Protein AF-A0A1B6GQX5-F1 (afdb_monomer)

Radius of gyration: 35.51 Å; Cα contacts (8 Å, |Δi|>4): 202; chains: 1; bounding box: 90×74×81 Å

Nearest PDB structures (foldseek):
  8fkr-assembly1_LE  TM=3.558E-01  e=3.252E-01  Homo sapiens

Structure (mmCIF, N/CA/C/O backbone):
data_AF-A0A1B6GQX5-F1
#
_entry.id   AF-A0A1B6GQX5-F1
#
loop_
_atom_site.group_PDB
_atom_site.id
_atom_site.type_symbol
_atom_site.label_atom_id
_atom_site.label_alt_id
_atom_site.label_comp_id
_atom_site.label_asym_id
_atom_site.label_entity_id
_atom_site.label_seq_id
_atom_site.pdbx_PDB_ins_code
_atom_site.Cartn_x
_atom_site.Cartn_y
_atom_site.Cartn_z
_atom_site.occupancy
_atom_site.B_iso_or_equiv
_atom_site.auth_seq_id
_atom_site.auth_comp_id
_atom_site.auth_asym_id
_atom_site.auth_atom_id
_atom_site.pdbx_PDB_model_num
ATOM 1 N N . CYS A 1 1 ? 56.803 -28.046 -0.881 1.00 34.41 1 CYS A N 1
ATOM 2 C CA . CYS A 1 1 ? 56.855 -28.073 0.596 1.00 34.41 1 CYS A CA 1
ATOM 3 C C . CYS A 1 1 ? 55.774 -27.154 1.142 1.00 34.41 1 CYS A C 1
ATOM 5 O O . CYS A 1 1 ? 55.329 -26.286 0.401 1.00 34.41 1 CYS A O 1
ATOM 7 N N . ASP A 1 2 ? 55.341 -27.388 2.377 1.00 34.38 2 ASP A N 1
ATOM 8 C CA . ASP A 1 2 ? 54.279 -26.629 3.049 1.00 34.38 2 ASP A CA 1
ATOM 9 C C . ASP A 1 2 ? 54.813 -25.334 3.700 1.00 34.38 2 ASP A C 1
ATOM 11 O O . ASP A 1 2 ? 56.012 -25.251 3.976 1.00 34.38 2 ASP A O 1
ATOM 15 N N . CYS A 1 3 ? 53.915 -24.357 3.886 1.00 34.47 3 CYS A N 1
ATOM 16 C CA . CYS A 1 3 ? 53.912 -23.193 4.793 1.00 34.47 3 CYS A CA 1
ATOM 17 C C . CYS A 1 3 ? 53.036 -22.064 4.199 1.00 34.47 3 CYS A C 1
ATOM 19 O O . CYS A 1 3 ? 53.114 -21.773 3.010 1.00 34.47 3 CYS A O 1
ATOM 21 N N . GLY A 1 4 ? 52.238 -21.323 4.975 1.00 30.80 4 GLY A N 1
ATOM 22 C CA . GLY A 1 4 ? 52.003 -21.454 6.416 1.00 30.80 4 GLY A CA 1
ATOM 23 C C . GLY A 1 4 ? 51.298 -20.226 7.017 1.00 30.80 4 GLY A C 1
ATOM 24 O O . GLY A 1 4 ? 51.860 -19.142 7.055 1.00 30.80 4 GLY A O 1
ATOM 25 N N . LYS A 1 5 ? 50.062 -20.433 7.485 1.00 36.66 5 LYS A N 1
ATOM 26 C CA . LYS A 1 5 ? 49.139 -19.539 8.229 1.00 36.66 5 LYS A CA 1
ATOM 27 C C . LYS A 1 5 ? 49.780 -18.499 9.183 1.00 36.66 5 LYS A C 1
ATOM 29 O O . LYS A 1 5 ? 50.680 -18.873 9.930 1.00 36.66 5 LYS A O 1
ATOM 34 N N . SER A 1 6 ? 49.168 -17.303 9.306 1.00 33.88 6 SER A N 1
ATOM 35 C CA . SER A 1 6 ? 48.756 -16.585 10.562 1.00 33.88 6 SER A CA 1
ATOM 36 C C . SER A 1 6 ? 48.511 -15.080 10.290 1.00 33.88 6 SER A C 1
ATOM 38 O O . SER A 1 6 ? 49.327 -14.460 9.624 1.00 33.88 6 SER A O 1
ATOM 40 N N . TYR A 1 7 ? 47.338 -14.479 10.549 1.00 29.61 7 TYR A N 1
ATOM 41 C CA . TYR A 1 7 ? 46.677 -14.089 11.822 1.00 29.61 7 TYR A CA 1
ATOM 42 C C . TYR A 1 7 ? 47.226 -12.807 12.516 1.00 29.61 7 TYR A C 1
ATOM 44 O O . TYR A 1 7 ? 48.367 -12.792 12.951 1.00 29.61 7 TYR A O 1
ATOM 52 N N . HIS A 1 8 ? 46.343 -11.785 12.592 1.00 32.72 8 HIS A N 1
ATOM 53 C CA . HIS A 1 8 ? 46.074 -10.697 13.585 1.00 32.72 8 HIS A CA 1
ATOM 54 C C . HIS A 1 8 ? 46.967 -10.479 14.847 1.00 32.72 8 HIS A C 1
ATOM 56 O O . HIS A 1 8 ? 47.657 -11.408 15.249 1.00 32.72 8 HIS A O 1
ATOM 62 N N . PRO A 1 9 ? 46.848 -9.338 15.595 1.00 42.44 9 PRO A N 1
ATOM 63 C CA . PRO A 1 9 ? 45.951 -8.164 15.460 1.00 42.44 9 PRO A CA 1
ATOM 64 C C . PRO A 1 9 ? 46.676 -6.780 15.488 1.00 42.44 9 PRO A C 1
ATOM 66 O O . PRO A 1 9 ? 47.897 -6.706 15.425 1.00 42.44 9 PRO A O 1
ATOM 69 N N . GLY A 1 10 ? 45.921 -5.666 15.543 1.00 31.84 10 GLY A N 1
ATOM 70 C CA . GLY A 1 10 ? 46.437 -4.282 15.446 1.00 31.84 10 GLY A CA 1
ATOM 71 C C . GLY A 1 10 ? 46.827 -3.580 16.764 1.00 31.84 10 GLY A C 1
ATOM 72 O O . GLY A 1 10 ? 46.718 -4.151 17.846 1.00 31.84 10 GLY A O 1
ATOM 73 N N . CYS A 1 11 ? 47.260 -2.313 16.664 1.00 30.31 11 CYS A N 1
ATOM 74 C CA . CYS A 1 11 ? 47.628 -1.438 17.791 1.00 30.31 11 CYS A CA 1
ATOM 75 C C . CYS A 1 11 ? 47.502 0.064 17.420 1.00 30.31 11 CYS A C 1
ATOM 77 O O . CYS A 1 11 ? 47.554 0.390 16.239 1.00 30.31 11 CYS A O 1
ATOM 79 N N . CYS A 1 12 ? 47.383 0.940 18.432 1.00 31.00 12 CYS A N 1
ATOM 80 C CA . CYS A 1 12 ? 47.356 2.421 18.415 1.00 31.00 12 CYS A CA 1
ATOM 81 C C . CYS A 1 12 ? 46.349 3.108 17.452 1.00 31.00 12 CYS A C 1
ATOM 83 O O . CYS A 1 12 ? 46.514 3.076 16.241 1.00 31.00 12 CYS A O 1
ATOM 85 N N . SER A 1 13 ? 45.232 3.710 17.884 1.00 32.34 13 SER A N 1
ATOM 86 C CA . SER A 1 13 ? 44.967 4.739 18.923 1.00 32.34 13 SER A CA 1
ATOM 87 C C . SER A 1 13 ? 45.106 6.196 18.455 1.00 32.34 13 SER A C 1
ATOM 89 O O . SER A 1 13 ? 46.048 6.566 17.766 1.00 32.34 13 SER A O 1
ATOM 91 N N . LEU A 1 14 ? 44.163 7.019 18.923 1.00 33.44 14 LEU A N 1
ATOM 92 C CA . LEU A 1 14 ? 44.003 8.458 18.687 1.00 33.44 14 LEU A CA 1
ATOM 93 C C . LEU A 1 14 ? 45.301 9.287 18.729 1.00 33.44 14 LEU A C 1
ATOM 95 O O . LEU A 1 14 ? 46.025 9.258 19.722 1.00 33.44 14 LEU A O 1
ATOM 99 N N . GLN A 1 15 ? 45.455 10.192 17.760 1.00 34.6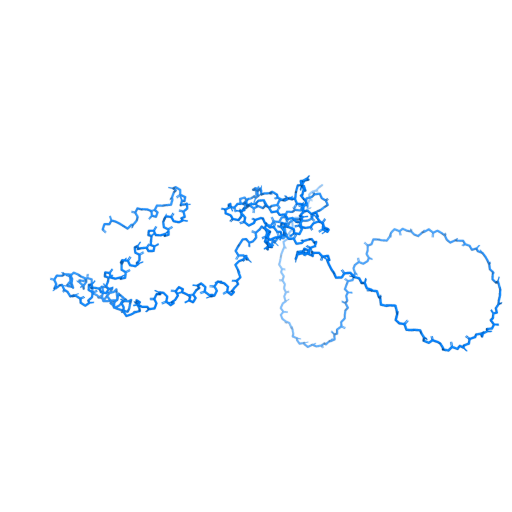2 15 GLN A N 1
ATOM 100 C CA . GLN A 1 15 ? 45.977 11.536 18.025 1.00 34.62 15 GLN A CA 1
ATOM 101 C C . GLN A 1 15 ? 45.278 12.584 17.144 1.00 34.62 15 GLN A C 1
ATOM 103 O O . GLN A 1 15 ? 44.503 12.247 16.250 1.00 34.62 15 GLN A O 1
ATOM 108 N N . SER A 1 16 ? 45.443 13.860 17.494 1.00 29.16 16 SER A N 1
ATOM 109 C CA . SER A 1 16 ? 44.498 14.935 17.164 1.00 29.16 16 SER A CA 1
ATOM 110 C C . SER A 1 16 ? 45.060 15.972 16.184 1.00 29.16 16 SER A C 1
ATOM 112 O O . SER A 1 16 ? 46.268 16.129 16.050 1.00 29.16 16 SER A O 1
ATOM 114 N N . SER A 1 17 ? 44.138 16.780 15.651 1.00 30.73 17 SER A N 1
ATOM 115 C CA . SER A 1 17 ? 44.324 18.184 15.255 1.00 30.73 17 SER A CA 1
ATOM 116 C C . SER A 1 17 ? 44.838 18.558 13.852 1.00 30.73 17 SER A C 1
ATOM 118 O O . SER A 1 17 ? 45.998 18.406 13.506 1.00 30.73 17 SER A O 1
ATOM 120 N N . GLN A 1 18 ? 43.953 19.322 13.190 1.00 33.91 18 GLN A N 1
ATOM 121 C CA . GLN A 1 18 ? 44.219 20.563 12.437 1.00 33.91 18 GLN A CA 1
ATOM 122 C C . GLN A 1 18 ? 44.689 20.494 10.964 1.00 33.91 18 GLN A C 1
ATOM 124 O O . GLN A 1 18 ? 45.826 20.179 10.653 1.00 33.91 18 GLN A O 1
ATOM 129 N N . LYS A 1 19 ? 43.778 20.966 10.085 1.00 32.25 19 LYS A N 1
ATOM 130 C CA . LYS A 1 19 ? 43.961 21.982 9.011 1.00 32.25 19 LYS A CA 1
ATOM 131 C C . LYS A 1 19 ? 45.323 21.973 8.269 1.00 32.25 19 LYS A C 1
ATOM 133 O O . LYS A 1 19 ? 46.346 22.279 8.858 1.00 32.25 19 LYS A O 1
ATOM 138 N N . LEU A 1 20 ? 45.391 21.904 6.931 1.00 31.75 20 LEU A N 1
ATOM 139 C CA . LEU A 1 20 ? 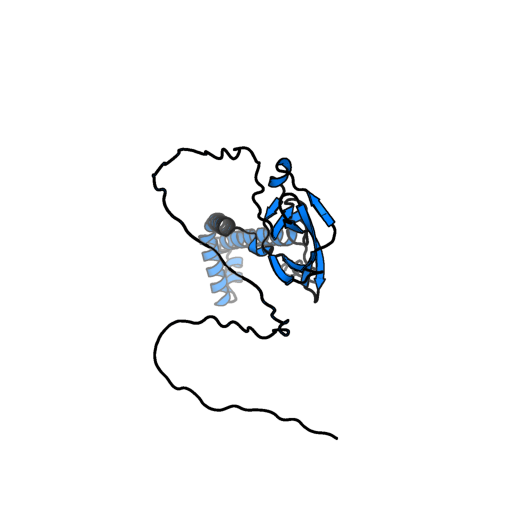44.648 22.742 5.966 1.00 31.75 20 LEU A CA 1
ATOM 140 C C . LEU A 1 20 ? 44.931 22.327 4.488 1.00 31.75 20 LEU A C 1
ATOM 142 O O . LEU A 1 20 ? 45.939 21.685 4.219 1.00 31.75 20 LEU A O 1
ATOM 146 N N . LYS A 1 21 ? 44.153 22.890 3.539 1.00 33.69 21 LYS A N 1
ATOM 147 C CA . LYS A 1 21 ? 44.370 23.012 2.064 1.00 33.69 21 LYS A CA 1
ATOM 148 C C . LYS A 1 21 ? 43.821 21.885 1.158 1.00 33.69 21 LYS A C 1
ATOM 150 O O . LYS A 1 21 ? 43.509 20.788 1.595 1.00 33.69 21 LYS A O 1
ATOM 155 N N . LYS A 1 22 ? 43.590 22.259 -0.114 1.00 35.62 22 LYS A N 1
ATOM 156 C CA . LYS A 1 22 ? 42.848 21.531 -1.171 1.00 35.62 22 LYS A CA 1
ATOM 157 C C . LYS A 1 22 ? 43.785 20.995 -2.272 1.00 35.62 22 LYS A C 1
ATOM 159 O O . LYS A 1 22 ? 44.858 21.564 -2.464 1.00 35.62 22 LYS A O 1
ATOM 164 N N . ARG A 1 23 ? 43.248 20.087 -3.113 1.00 30.66 23 ARG A N 1
ATOM 165 C CA . ARG A 1 23 ? 43.858 19.397 -4.286 1.00 30.66 23 ARG A CA 1
ATOM 166 C C . ARG A 1 23 ? 44.756 18.221 -3.853 1.00 30.66 23 ARG A C 1
ATOM 168 O O . ARG A 1 23 ? 45.452 18.343 -2.860 1.00 30.66 23 ARG A O 1
ATOM 175 N N . SER A 1 24 ? 44.761 17.076 -4.538 1.00 32.44 24 SER A N 1
ATOM 176 C CA . SER A 1 24 ? 44.513 16.847 -5.975 1.00 32.44 24 SER A CA 1
ATOM 177 C C . SER A 1 24 ? 43.668 15.605 -6.306 1.00 32.44 24 SER A C 1
ATOM 179 O O . SER A 1 24 ? 43.447 14.737 -5.469 1.00 32.44 24 SER A O 1
ATOM 181 N N . THR A 1 25 ? 43.226 15.515 -7.564 1.00 34.19 25 THR A N 1
ATOM 182 C CA . THR A 1 25 ? 42.692 14.295 -8.185 1.00 34.19 25 THR A CA 1
ATOM 183 C C . THR A 1 25 ? 43.766 13.214 -8.285 1.00 34.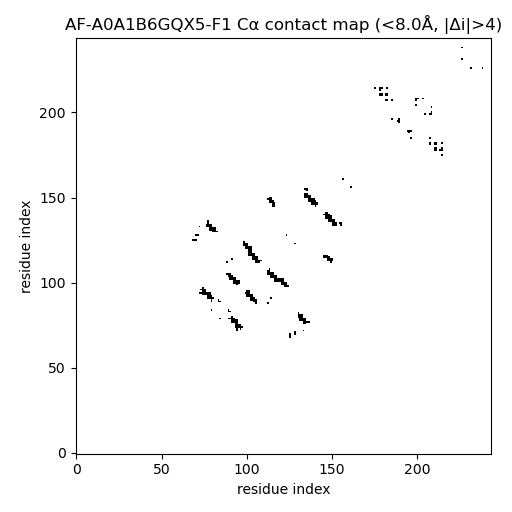19 25 THR A C 1
ATOM 185 O O . THR A 1 25 ? 44.841 13.463 -8.832 1.00 34.19 25 THR A O 1
ATOM 188 N N . TRP A 1 26 ? 43.453 12.001 -7.832 1.00 29.80 26 TRP A N 1
ATOM 189 C CA . TRP A 1 26 ? 44.267 10.819 -8.103 1.00 29.80 26 TRP A CA 1
ATOM 190 C C . TRP A 1 26 ? 43.854 10.208 -9.442 1.00 29.80 26 TRP A C 1
ATOM 192 O O . TRP A 1 26 ? 42.765 9.654 -9.575 1.00 29.80 26 TRP A O 1
ATOM 202 N N . LYS A 1 27 ? 44.735 10.323 -10.436 1.00 32.88 27 LYS A N 1
ATOM 203 C CA . LYS A 1 27 ? 44.755 9.424 -11.590 1.00 32.88 27 LYS A CA 1
ATOM 204 C C . LYS A 1 27 ? 45.761 8.313 -11.313 1.00 32.88 27 LYS A C 1
ATOM 206 O O . LYS A 1 27 ? 46.898 8.613 -10.957 1.00 32.88 27 LYS A O 1
ATOM 211 N N . CYS A 1 28 ? 45.373 7.068 -11.560 1.00 33.38 28 CYS A N 1
ATOM 212 C CA . CYS A 1 28 ? 46.309 5.953 -11.675 1.00 33.38 28 CYS A CA 1
ATOM 213 C C . CYS A 1 28 ? 46.606 5.716 -13.164 1.00 33.38 28 CYS A C 1
ATOM 215 O O . CYS A 1 28 ? 45.977 4.877 -13.803 1.00 33.38 28 CYS A O 1
ATOM 217 N N . ASP A 1 29 ? 47.518 6.508 -13.732 1.00 32.88 29 ASP A N 1
ATOM 218 C CA . ASP A 1 29 ? 48.017 6.322 -15.103 1.00 32.88 29 ASP A CA 1
ATOM 219 C C . ASP A 1 29 ? 49.083 5.204 -15.123 1.00 32.88 29 ASP A C 1
ATOM 221 O O . ASP A 1 29 ? 50.278 5.493 -15.177 1.00 32.88 29 ASP A O 1
ATOM 225 N N . ASP A 1 30 ? 48.666 3.931 -15.070 1.00 35.81 30 ASP A N 1
ATOM 226 C CA . ASP A 1 30 ? 49.597 2.786 -15.064 1.00 35.81 30 ASP A CA 1
ATOM 227 C C . ASP A 1 30 ? 49.186 1.649 -16.025 1.00 35.81 30 ASP A C 1
ATOM 229 O O . ASP A 1 30 ? 48.694 0.594 -15.630 1.00 35.81 30 ASP A O 1
ATOM 233 N N . CYS A 1 31 ? 49.342 1.912 -17.330 1.00 32.41 31 CYS A N 1
ATOM 234 C CA . CYS A 1 31 ? 49.415 0.915 -18.413 1.00 32.41 31 CYS A CA 1
ATOM 235 C C . CYS A 1 31 ? 49.885 1.584 -19.722 1.00 32.41 31 CYS A C 1
ATOM 237 O O . CYS A 1 31 ? 49.080 1.939 -20.586 1.00 32.41 31 CYS A O 1
ATOM 239 N N . ARG A 1 32 ? 51.202 1.791 -19.885 1.00 33.03 32 ARG A N 1
ATOM 240 C CA . ARG A 1 32 ? 51.788 2.436 -21.079 1.00 33.03 32 ARG A CA 1
ATOM 241 C C . ARG A 1 32 ? 52.611 1.448 -21.928 1.00 33.03 32 ARG A C 1
ATOM 243 O O . ARG A 1 32 ? 53.746 1.159 -21.554 1.00 33.03 32 ARG A O 1
ATOM 250 N N . PRO A 1 33 ? 52.113 0.974 -23.088 1.00 39.44 33 PRO A N 1
ATOM 251 C CA . PRO A 1 33 ? 52.931 0.210 -24.034 1.00 39.44 33 PRO A CA 1
ATOM 252 C C . PRO A 1 33 ? 54.041 1.078 -24.681 1.00 39.44 33 PRO A C 1
ATOM 254 O O . PRO A 1 33 ? 53.970 2.313 -24.640 1.00 39.44 33 PRO A O 1
ATOM 257 N N . PRO A 1 34 ? 55.105 0.460 -25.235 1.00 35.78 34 PRO A N 1
ATOM 258 C CA . PRO A 1 34 ? 56.356 1.150 -25.561 1.00 35.78 34 PRO A CA 1
ATOM 259 C C . PRO A 1 34 ? 56.306 2.040 -26.815 1.00 35.78 34 PRO A C 1
ATOM 261 O O . PRO A 1 34 ? 55.475 1.886 -27.706 1.00 35.78 34 PRO A O 1
ATOM 264 N N . SER A 1 35 ? 57.244 2.990 -26.874 1.00 29.47 35 SER A N 1
ATOM 265 C CA . SER A 1 35 ? 57.349 4.014 -27.922 1.00 29.47 35 SER A CA 1
ATOM 266 C C . SER A 1 35 ? 57.884 3.479 -29.260 1.00 29.47 35 SER A C 1
ATOM 268 O O . SER A 1 35 ? 58.867 2.742 -29.283 1.00 29.47 35 SER A O 1
ATOM 270 N N . ALA A 1 36 ? 57.319 3.954 -30.375 1.00 35.22 36 ALA A N 1
ATOM 271 C CA . ALA A 1 36 ? 57.896 3.815 -31.718 1.00 35.22 36 ALA A CA 1
ATOM 272 C C . ALA A 1 36 ? 58.874 4.968 -32.056 1.00 35.22 36 ALA A C 1
ATOM 274 O O . ALA A 1 36 ? 58.921 5.987 -31.364 1.00 35.22 36 ALA A O 1
ATOM 275 N N . VAL A 1 37 ? 59.688 4.790 -33.103 1.00 34.50 37 VAL A N 1
ATOM 276 C CA . VAL A 1 37 ? 60.924 5.565 -33.338 1.00 34.50 37 VAL A CA 1
ATOM 277 C C . VAL A 1 37 ? 60.724 6.821 -34.209 1.00 34.50 37 VAL A C 1
ATOM 279 O O . VAL A 1 37 ? 59.987 6.819 -35.191 1.00 34.50 37 VAL A O 1
ATOM 282 N N . ARG A 1 38 ? 61.444 7.894 -33.851 1.00 31.38 38 ARG A N 1
ATOM 283 C CA . ARG A 1 38 ? 61.572 9.184 -34.566 1.00 31.38 38 ARG A CA 1
ATOM 284 C C . ARG A 1 38 ? 62.352 9.047 -35.877 1.00 31.38 38 ARG A C 1
ATOM 286 O O . ARG A 1 38 ? 63.409 8.425 -35.892 1.00 31.38 38 ARG A O 1
ATOM 293 N N . ASN A 1 39 ? 61.944 9.781 -36.914 1.00 30.97 39 ASN A N 1
ATOM 294 C CA . ASN A 1 39 ? 62.871 10.242 -37.952 1.00 30.97 39 ASN A CA 1
ATOM 295 C C . ASN A 1 39 ? 62.490 11.654 -38.448 1.00 30.97 39 ASN A C 1
ATOM 297 O O . ASN A 1 39 ? 61.363 12.100 -38.245 1.00 30.97 39 ASN A O 1
ATOM 301 N N . GLU A 1 40 ? 63.439 12.378 -39.042 1.00 28.77 40 GLU A N 1
ATOM 302 C CA . GLU A 1 40 ? 63.343 13.818 -39.345 1.00 28.77 40 GLU A CA 1
ATOM 303 C C . GLU A 1 40 ? 63.544 14.147 -40.826 1.00 28.77 40 GLU A C 1
ATOM 305 O O . GLU A 1 40 ? 64.325 13.460 -41.484 1.00 28.77 40 GLU A O 1
ATOM 310 N N . LYS A 1 41 ? 62.955 15.282 -41.267 1.00 30.64 41 LYS A N 1
ATOM 311 C CA . LYS A 1 41 ? 63.449 16.316 -42.230 1.00 30.64 41 LYS A CA 1
ATOM 312 C C . LYS A 1 41 ? 62.275 16.947 -43.016 1.00 30.64 41 LYS A C 1
ATOM 314 O O . LYS A 1 41 ? 61.312 16.253 -43.298 1.00 30.64 41 LYS A O 1
ATOM 319 N N . SER A 1 42 ? 62.286 18.225 -43.431 1.00 28.47 42 SER A N 1
ATOM 320 C CA . SER A 1 42 ? 63.172 19.369 -43.117 1.00 28.47 42 SER A CA 1
ATOM 321 C C . SER A 1 42 ? 62.549 20.708 -43.584 1.00 28.47 42 SER A C 1
ATOM 323 O O . SER A 1 42 ? 61.823 20.720 -44.565 1.00 28.47 42 SER A O 1
ATOM 325 N N . SER A 1 43 ? 62.979 21.825 -42.972 1.00 30.05 43 SER A N 1
ATOM 326 C CA . SER A 1 43 ? 63.110 23.183 -43.566 1.00 30.05 43 SER A CA 1
ATOM 327 C C . SER A 1 43 ? 61.885 24.043 -43.967 1.00 30.05 43 SER A C 1
ATOM 329 O O . SER A 1 43 ? 61.120 23.673 -44.839 1.00 30.05 43 SER A O 1
ATOM 331 N N . LYS A 1 44 ? 61.849 25.279 -43.404 1.00 29.08 44 LYS A N 1
ATOM 332 C CA . LYS A 1 44 ? 61.947 26.631 -44.059 1.00 29.08 44 LYS A CA 1
ATOM 333 C C . LYS A 1 44 ? 61.066 26.910 -45.307 1.00 29.08 44 LYS A C 1
ATOM 335 O O . LYS A 1 44 ? 60.981 26.069 -46.180 1.00 29.08 44 LYS A O 1
ATOM 340 N N . ARG A 1 45 ? 60.509 28.103 -45.595 1.00 29.42 45 ARG A N 1
ATOM 341 C CA . ARG A 1 45 ? 60.765 29.553 -45.299 1.00 29.42 45 ARG A CA 1
ATOM 342 C C . ARG A 1 45 ? 59.532 30.333 -45.880 1.00 29.42 45 ARG A C 1
ATOM 344 O O . ARG A 1 45 ? 5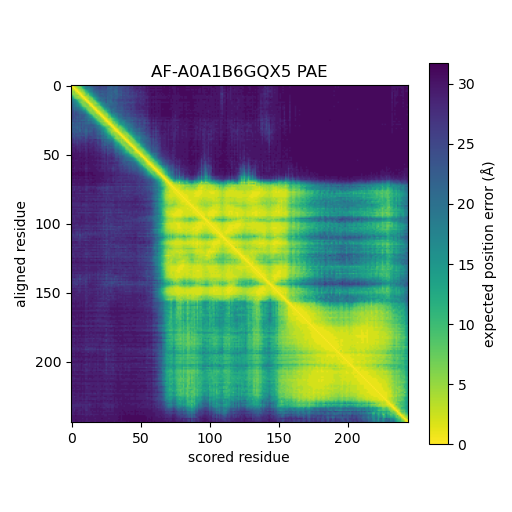8.910 29.780 -46.775 1.00 29.42 45 ARG A O 1
ATOM 351 N N . THR A 1 46 ? 59.125 31.586 -45.605 1.00 29.11 46 THR A N 1
ATOM 352 C CA . THR A 1 46 ? 59.316 32.625 -44.553 1.00 29.11 46 THR A CA 1
ATOM 353 C C . THR A 1 46 ? 58.336 33.791 -44.817 1.00 29.11 46 THR A C 1
ATOM 355 O O . THR A 1 46 ? 58.095 34.094 -45.980 1.00 29.11 46 THR A O 1
ATOM 358 N N . GLY A 1 47 ? 57.945 34.556 -43.784 1.00 28.45 47 GLY A N 1
ATOM 359 C CA . GLY A 1 47 ? 57.493 35.958 -43.927 1.00 28.45 47 GLY A CA 1
ATOM 360 C C . GLY A 1 47 ? 55.988 36.244 -43.761 1.00 28.45 47 GLY A C 1
ATOM 361 O O . GLY A 1 47 ? 55.139 35.405 -44.028 1.00 28.45 47 GLY A O 1
ATOM 362 N N . GLY A 1 48 ? 55.681 37.471 -43.327 1.00 30.34 48 GLY A N 1
ATOM 363 C CA . GLY A 1 48 ? 54.356 38.122 -43.350 1.00 30.34 48 GLY A CA 1
ATOM 364 C C . GLY A 1 48 ? 54.554 39.603 -43.738 1.00 30.34 48 GLY A C 1
ATOM 365 O O . GLY A 1 48 ? 55.551 39.884 -44.404 1.00 30.34 48 GLY A O 1
ATOM 366 N N . PRO A 1 49 ? 53.756 40.585 -43.260 1.00 48.41 49 PRO A N 1
ATOM 367 C CA . PRO A 1 49 ? 52.480 40.504 -42.538 1.00 48.41 49 PRO A CA 1
ATOM 368 C C . PRO A 1 49 ? 51.410 41.493 -43.104 1.00 48.41 49 PRO A C 1
ATOM 370 O O . PRO A 1 49 ? 51.579 42.054 -44.182 1.00 48.41 49 PRO A O 1
ATOM 373 N N . LYS A 1 50 ? 50.373 41.796 -42.298 1.00 33.44 50 LYS A N 1
ATOM 374 C CA . LYS A 1 50 ? 49.306 42.826 -42.446 1.00 33.44 50 LYS A CA 1
ATOM 375 C C . LYS A 1 50 ? 48.041 42.443 -43.234 1.00 33.44 50 LYS A C 1
ATOM 377 O O . LYS A 1 50 ? 48.019 42.468 -44.458 1.00 33.44 50 LYS A O 1
ATOM 382 N N . ARG A 1 51 ? 46.916 42.419 -42.511 1.00 33.03 51 ARG A N 1
ATOM 383 C CA . ARG A 1 51 ? 45.777 43.332 -42.747 1.00 33.03 51 ARG A CA 1
ATOM 384 C C . ARG A 1 51 ? 44.873 43.355 -41.518 1.00 33.03 51 ARG A C 1
ATOM 386 O O . ARG A 1 51 ? 44.614 42.316 -40.929 1.00 33.03 51 ARG A O 1
ATOM 393 N N . GLY A 1 52 ? 44.389 44.535 -41.148 1.00 33.22 52 GLY A N 1
ATOM 394 C CA . GLY A 1 52 ? 43.358 44.686 -40.128 1.00 33.22 52 GLY A CA 1
ATOM 395 C C . GLY A 1 52 ? 42.246 45.583 -40.648 1.00 33.22 52 GLY A C 1
ATOM 396 O O . GLY A 1 52 ? 42.518 46.707 -41.069 1.00 33.22 52 GLY A O 1
ATOM 397 N N . ARG A 1 53 ? 41.001 45.107 -40.591 1.00 36.59 53 ARG A N 1
ATOM 398 C CA . ARG A 1 53 ? 39.825 45.967 -40.424 1.00 36.59 53 ARG A CA 1
ATOM 399 C C . ARG A 1 53 ? 38.687 45.159 -39.806 1.00 36.59 53 ARG A C 1
ATOM 401 O O . ARG A 1 53 ? 38.460 44.016 -40.181 1.00 36.59 53 ARG A O 1
ATOM 408 N N . ARG A 1 54 ? 38.002 45.770 -38.842 1.00 41.03 54 ARG A N 1
ATOM 409 C CA . ARG A 1 54 ? 36.802 45.241 -38.189 1.00 41.03 54 ARG A CA 1
ATOM 410 C C . ARG A 1 54 ? 35.635 45.277 -39.179 1.00 41.03 54 ARG A C 1
ATOM 412 O O . ARG A 1 54 ? 35.378 46.341 -39.732 1.00 41.03 54 ARG A O 1
ATOM 419 N N . MET A 1 55 ? 34.921 44.166 -39.334 1.00 34.59 55 MET A N 1
ATOM 420 C CA . MET A 1 55 ? 33.550 44.130 -39.849 1.00 34.59 55 MET A CA 1
ATOM 421 C C . MET A 1 55 ? 32.755 43.183 -38.954 1.00 34.59 55 MET A C 1
ATOM 423 O O . MET A 1 55 ? 33.129 42.024 -38.805 1.00 34.59 55 MET A O 1
ATOM 427 N N . ILE A 1 56 ? 31.692 43.698 -38.343 1.00 46.19 56 ILE A N 1
ATOM 428 C CA . ILE A 1 56 ? 30.620 42.880 -37.771 1.00 46.19 56 ILE A CA 1
ATOM 429 C C . ILE A 1 56 ? 29.663 42.579 -38.931 1.00 46.19 56 ILE A C 1
ATOM 431 O O . ILE A 1 56 ? 29.469 43.442 -39.793 1.00 46.19 56 ILE A O 1
ATOM 435 N N . ARG A 1 57 ? 29.085 41.378 -38.971 1.00 40.34 57 ARG A N 1
ATOM 436 C CA . ARG A 1 57 ? 27.912 41.075 -39.798 1.00 40.34 57 ARG A CA 1
ATOM 437 C C . ARG A 1 57 ? 26.786 40.556 -38.897 1.00 40.34 57 ARG A C 1
ATOM 439 O O . ARG A 1 57 ? 27.125 39.907 -37.908 1.00 40.34 57 ARG A O 1
ATOM 446 N N . PRO A 1 58 ? 25.514 40.875 -39.188 1.00 44.81 58 PRO A N 1
ATOM 447 C CA . PRO A 1 58 ? 24.393 40.450 -38.360 1.00 44.81 58 PRO A CA 1
ATOM 448 C C . PRO A 1 58 ? 23.909 39.040 -38.719 1.00 44.81 58 PRO A C 1
ATOM 450 O O . PRO A 1 58 ? 24.085 38.599 -39.854 1.00 44.81 58 PRO A O 1
ATOM 453 N N . ASP A 1 59 ? 23.256 38.422 -37.740 1.00 45.75 59 ASP A N 1
ATOM 454 C CA . ASP A 1 59 ? 22.025 37.638 -37.886 1.00 45.75 59 ASP A CA 1
ATOM 455 C C . ASP A 1 59 ? 22.051 36.481 -38.903 1.00 45.75 59 ASP A C 1
ATOM 457 O O . ASP A 1 59 ? 21.378 36.493 -39.933 1.00 45.75 59 ASP A O 1
ATOM 461 N N . GLU A 1 60 ? 22.776 35.418 -38.544 1.00 45.06 60 GLU A N 1
ATOM 462 C CA . GLU A 1 60 ? 22.412 34.052 -38.939 1.00 45.06 60 GLU A CA 1
ATOM 463 C C . GLU A 1 60 ? 21.461 33.488 -37.868 1.00 45.06 60 GLU A C 1
ATOM 465 O O . GLU A 1 60 ? 21.877 32.818 -36.923 1.00 45.06 60 GLU A O 1
ATOM 470 N N . GLU A 1 61 ? 20.169 33.817 -37.982 1.00 44.19 61 GLU A N 1
ATOM 471 C CA . GLU A 1 61 ? 19.113 33.162 -37.204 1.00 44.19 61 GLU A CA 1
ATOM 472 C C . GLU A 1 61 ? 18.958 31.711 -37.694 1.00 44.19 61 GLU A C 1
ATOM 474 O O . GLU A 1 61 ? 18.305 31.451 -38.708 1.00 44.19 61 GLU A O 1
ATOM 479 N N . GLU A 1 62 ? 19.548 30.743 -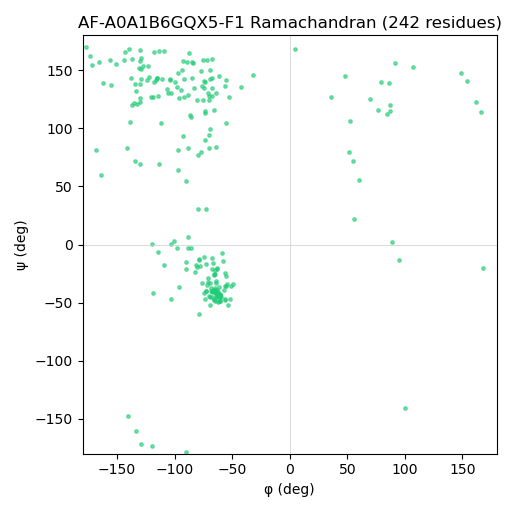36.985 1.00 38.31 62 GLU A N 1
ATOM 480 C CA . GLU A 1 62 ? 19.242 29.322 -37.201 1.00 38.31 62 GLU A CA 1
ATOM 481 C C . GLU A 1 62 ? 17.822 29.009 -36.701 1.00 38.31 62 GLU A C 1
ATOM 483 O O . GLU A 1 62 ? 17.617 28.522 -35.585 1.00 38.31 62 GLU A O 1
ATOM 488 N N . VAL A 1 63 ? 16.833 29.282 -37.559 1.00 49.22 63 VAL A N 1
ATOM 489 C CA . VAL A 1 63 ? 15.421 28.909 -37.382 1.00 49.22 63 VAL A CA 1
ATOM 490 C C . VAL A 1 63 ? 15.297 27.382 -37.376 1.00 49.22 63 VAL A C 1
ATOM 492 O O . VAL A 1 63 ? 15.013 26.738 -38.386 1.00 49.22 63 VAL A O 1
ATOM 495 N N . THR A 1 64 ? 15.526 26.787 -36.209 1.00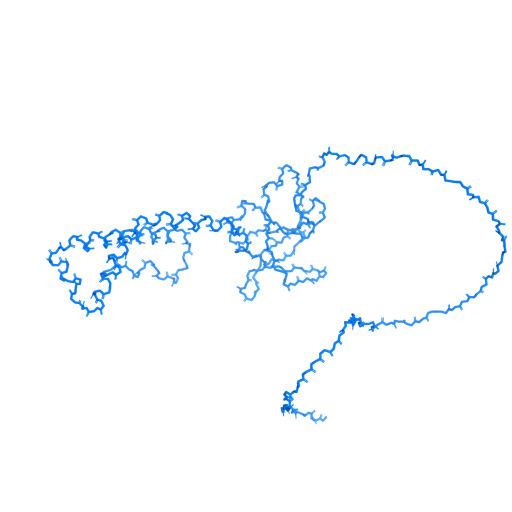 40.88 64 THR A N 1
ATOM 496 C CA . THR A 1 64 ? 15.497 25.338 -35.972 1.00 40.88 64 THR A CA 1
ATOM 497 C C . THR A 1 64 ? 14.105 24.850 -35.562 1.00 40.88 64 THR A C 1
ATOM 499 O O . THR A 1 64 ? 13.936 24.141 -34.579 1.00 40.88 64 THR A O 1
ATOM 502 N N . ASN A 1 65 ? 13.128 25.182 -36.413 1.00 40.97 65 ASN A N 1
ATOM 503 C CA . ASN A 1 65 ? 11.896 24.421 -36.642 1.00 40.97 65 ASN A CA 1
ATOM 504 C C . ASN A 1 65 ? 11.078 24.028 -35.388 1.00 40.97 65 ASN A C 1
ATOM 506 O O . ASN A 1 65 ? 11.082 22.867 -34.969 1.00 40.97 65 ASN A O 1
ATOM 510 N N . ASP A 1 66 ? 10.294 24.972 -34.857 1.00 46.34 66 ASP A N 1
ATOM 511 C CA . ASP A 1 66 ? 9.203 24.688 -33.916 1.00 46.34 66 ASP A CA 1
ATOM 512 C C . ASP A 1 66 ? 8.206 23.675 -34.517 1.00 46.34 66 ASP A C 1
ATOM 514 O O . ASP A 1 66 ? 7.398 24.014 -35.383 1.00 46.34 66 ASP A O 1
ATOM 518 N N . GLY A 1 67 ? 8.251 22.417 -34.063 1.00 50.97 67 GLY A N 1
ATOM 519 C CA . GLY A 1 67 ? 7.319 21.383 -34.532 1.00 50.97 67 GLY A CA 1
ATOM 520 C C . GLY A 1 67 ? 7.643 19.932 -34.161 1.00 50.97 67 GLY A C 1
ATOM 521 O O . GLY A 1 67 ? 6.733 19.105 -34.169 1.00 50.97 67 GLY A O 1
ATOM 522 N N . ASP A 1 68 ? 8.892 19.599 -33.814 1.00 51.53 68 ASP A N 1
ATOM 523 C CA . ASP A 1 68 ? 9.262 18.209 -33.501 1.00 51.53 68 ASP A CA 1
ATOM 524 C C . ASP A 1 68 ? 8.715 17.752 -32.135 1.00 51.53 68 ASP A C 1
ATOM 526 O O . ASP A 1 68 ? 9.100 18.235 -31.067 1.00 51.53 68 ASP A O 1
ATOM 530 N N . GLU A 1 69 ? 7.809 16.774 -32.179 1.00 59.62 69 GLU A N 1
ATOM 531 C CA . GLU A 1 69 ? 7.004 16.311 -31.049 1.00 59.62 69 GLU A CA 1
ATOM 532 C C . GLU A 1 69 ? 7.818 15.417 -30.081 1.00 59.62 69 GLU A C 1
ATOM 534 O O . GLU A 1 69 ? 7.779 14.184 -30.122 1.00 59.62 69 GLU A O 1
ATOM 539 N N . TYR A 1 70 ? 8.612 16.077 -29.232 1.00 69.06 70 TYR A N 1
ATOM 540 C CA . TYR A 1 70 ? 9.657 15.502 -28.375 1.00 69.06 70 TYR A CA 1
ATOM 541 C C . TYR A 1 70 ? 9.168 14.393 -27.420 1.00 69.06 70 TYR A C 1
ATOM 543 O O . TYR A 1 70 ? 8.155 14.532 -26.731 1.00 69.06 70 TYR A O 1
ATOM 551 N N . PHE A 1 71 ? 9.941 13.306 -27.314 1.00 75.75 71 PHE A N 1
ATOM 552 C CA . PHE A 1 71 ? 9.737 12.274 -26.292 1.00 75.75 71 PHE A CA 1
ATOM 553 C C . PHE A 1 71 ? 10.112 12.844 -24.920 1.00 75.75 71 PHE A C 1
ATOM 555 O O . PHE A 1 71 ? 11.231 13.333 -24.773 1.00 75.75 71 PHE A O 1
ATOM 562 N N . PRO A 1 72 ? 9.255 12.768 -23.887 1.00 79.69 72 PRO A N 1
ATOM 563 C CA . PRO A 1 72 ? 9.582 13.347 -22.582 1.00 79.69 72 PRO A CA 1
ATOM 564 C C . PRO A 1 72 ? 10.733 12.619 -21.859 1.00 79.69 72 PRO A C 1
ATOM 566 O O . PRO A 1 72 ? 11.260 13.142 -20.878 1.00 79.69 72 PRO A O 1
ATOM 569 N N . PHE A 1 73 ? 11.136 11.438 -22.341 1.00 86.19 73 PHE A N 1
ATOM 570 C CA . PHE A 1 73 ? 12.151 10.577 -21.733 1.00 86.19 73 PHE A CA 1
ATOM 571 C C . PHE A 1 73 ? 13.487 10.634 -22.487 1.00 86.19 73 PHE A C 1
ATOM 573 O O . PHE A 1 73 ? 13.536 10.681 -23.718 1.00 86.19 73 PHE A O 1
ATOM 580 N N . LYS A 1 74 ? 14.592 10.595 -21.742 1.00 88.88 74 LYS A N 1
ATOM 581 C CA . LYS A 1 74 ? 15.963 10.703 -22.263 1.00 88.88 74 LYS A CA 1
ATOM 582 C C . LYS A 1 74 ? 16.572 9.326 -22.522 1.00 88.88 74 LYS A C 1
ATOM 584 O O . LYS A 1 74 ? 16.298 8.368 -21.805 1.00 88.88 74 LYS A O 1
ATOM 589 N N . SER A 1 75 ? 17.478 9.236 -23.496 1.00 90.25 75 SER A N 1
ATOM 590 C CA . SER A 1 75 ? 18.249 8.016 -23.765 1.00 90.25 75 SER A CA 1
ATOM 591 C C . SER A 1 75 ? 18.952 7.508 -22.501 1.00 90.25 75 SER A C 1
ATOM 593 O O . SER A 1 75 ? 19.695 8.248 -21.857 1.00 90.25 75 SER A O 1
ATOM 595 N N . GLY A 1 76 ? 18.743 6.237 -22.167 1.00 91.00 76 GLY A N 1
ATOM 596 C CA . GLY A 1 76 ? 19.231 5.600 -20.945 1.00 91.00 76 GLY A CA 1
ATOM 597 C C . GLY A 1 76 ? 18.236 5.579 -19.782 1.00 91.00 76 GLY A C 1
ATOM 598 O O . GLY A 1 76 ? 18.469 4.814 -18.848 1.00 91.00 76 GLY A O 1
ATOM 599 N N . GLU A 1 77 ? 17.138 6.340 -19.835 1.00 94.31 77 GLU A N 1
ATOM 600 C CA . GLU A 1 77 ? 16.031 6.202 -18.882 1.00 94.31 77 GLU A CA 1
ATOM 601 C C . GLU A 1 77 ? 15.235 4.912 -19.137 1.00 94.31 77 GLU A C 1
ATOM 603 O O . GLU A 1 77 ? 15.288 4.325 -20.225 1.00 94.31 77 GLU A O 1
ATOM 608 N N . PHE A 1 78 ? 14.510 4.470 -18.110 1.00 95.88 78 PHE A N 1
ATOM 609 C CA . PHE A 1 78 ? 13.636 3.304 -18.157 1.00 95.88 78 PHE A CA 1
ATOM 610 C C . PHE A 1 78 ? 12.174 3.737 -18.068 1.00 95.88 78 PHE A C 1
ATOM 612 O O . PHE A 1 78 ? 11.831 4.668 -17.336 1.00 95.88 78 PHE A O 1
ATOM 619 N N . ILE A 1 79 ? 11.327 3.046 -18.823 1.00 95.12 79 ILE A N 1
ATOM 620 C CA . ILE A 1 79 ? 9.888 3.270 -18.908 1.00 95.12 79 ILE A CA 1
ATOM 621 C C . ILE A 1 79 ? 9.129 1.936 -18.893 1.00 95.12 79 ILE A C 1
ATOM 623 O O . ILE A 1 79 ? 9.678 0.885 -19.223 1.00 95.12 79 ILE A O 1
ATOM 627 N N . VAL A 1 80 ? 7.850 1.986 -18.549 1.00 95.50 80 VAL A N 1
ATOM 628 C CA . VAL A 1 80 ? 6.895 0.868 -18.602 1.00 95.50 80 VAL A CA 1
ATOM 629 C C . VAL A 1 80 ? 5.643 1.316 -19.360 1.00 95.50 80 VAL A C 1
ATOM 631 O O . VAL A 1 80 ? 5.411 2.518 -19.502 1.00 95.50 80 VAL A O 1
ATOM 634 N N . VAL A 1 81 ? 4.840 0.383 -19.869 1.00 94.31 81 VAL A N 1
ATOM 635 C CA . VAL A 1 81 ? 3.506 0.700 -20.400 1.00 94.31 81 VAL A CA 1
ATOM 636 C C . VAL A 1 81 ? 2.511 0.751 -19.235 1.00 94.31 81 VAL A C 1
ATOM 638 O O . VAL A 1 81 ? 2.511 -0.119 -18.369 1.00 94.31 81 VAL A O 1
ATOM 641 N N . LYS A 1 82 ? 1.652 1.773 -19.198 1.00 92.81 82 LYS A N 1
ATOM 642 C CA . LYS A 1 82 ? 0.726 2.031 -18.077 1.00 92.81 82 LYS A CA 1
ATOM 643 C C . LYS A 1 82 ? -0.349 0.958 -17.884 1.00 92.81 82 LYS A C 1
ATOM 645 O O . LYS A 1 82 ? -0.852 0.803 -16.778 1.00 92.81 82 LYS A O 1
ATOM 650 N N . ALA A 1 83 ? -0.700 0.224 -18.941 1.00 91.69 83 ALA A N 1
ATOM 651 C CA . ALA A 1 83 ? -1.587 -0.935 -18.840 1.00 91.69 83 ALA A CA 1
ATOM 652 C C . ALA A 1 83 ? -0.899 -2.093 -18.095 1.00 91.69 83 ALA A C 1
ATOM 654 O O . ALA A 1 83 ? -1.474 -2.671 -17.176 1.00 91.69 83 ALA A O 1
ATOM 655 N N . ASP A 1 84 ? 0.361 -2.361 -18.440 1.00 92.75 84 ASP A N 1
ATOM 656 C CA . ASP A 1 84 ? 1.178 -3.439 -17.883 1.00 92.75 84 ASP A CA 1
ATOM 657 C C . ASP A 1 84 ? 1.455 -3.233 -16.378 1.00 92.75 84 ASP A C 1
ATOM 659 O O . ASP A 1 84 ? 1.673 -4.201 -15.664 1.00 92.75 84 ASP A O 1
ATOM 663 N N . LEU A 1 85 ? 1.367 -2.006 -15.839 1.00 88.44 85 LEU A N 1
ATOM 664 C CA . LEU A 1 85 ? 1.516 -1.719 -14.396 1.00 88.44 85 LEU A CA 1
ATOM 665 C C . LEU A 1 85 ? 0.508 -2.435 -13.471 1.00 88.44 85 LEU A C 1
ATOM 667 O O . LEU A 1 85 ? 0.669 -2.377 -12.247 1.00 88.44 85 LEU A O 1
ATOM 671 N N . GLN A 1 86 ? -0.500 -3.120 -14.015 1.00 84.75 86 GLN A N 1
ATOM 672 C CA . GLN A 1 86 ? -1.364 -4.031 -13.252 1.00 84.75 86 GLN A CA 1
ATOM 673 C C . GLN A 1 86 ? -0.727 -5.418 -13.021 1.00 84.75 86 GLN A C 1
ATOM 675 O O . GLN A 1 86 ? -1.137 -6.131 -12.111 1.00 84.75 86 GLN A O 1
ATOM 680 N N . GLU A 1 87 ? 0.286 -5.804 -13.802 1.00 87.44 87 GLU A N 1
ATOM 681 C CA . GLU A 1 87 ? 1.048 -7.041 -13.608 1.00 87.44 87 GLU A CA 1
ATOM 682 C C . GLU A 1 87 ? 2.060 -6.903 -12.458 1.00 87.44 87 GLU A C 1
ATOM 684 O O . GLU A 1 87 ? 2.620 -5.832 -12.213 1.00 87.44 87 GLU A O 1
ATOM 689 N N . GLU A 1 88 ? 2.358 -8.003 -11.762 1.00 85.38 88 GLU A N 1
ATOM 690 C CA . GLU A 1 88 ? 3.354 -8.015 -10.680 1.00 85.38 88 GLU A CA 1
ATOM 691 C C . GLU A 1 88 ? 4.769 -7.684 -11.206 1.00 85.38 88 GLU A C 1
ATOM 693 O O . GLU A 1 88 ? 5.488 -6.872 -10.617 1.00 85.38 88 GLU A O 1
ATOM 698 N N . PHE A 1 89 ? 5.131 -8.250 -12.368 1.00 90.81 89 PHE A N 1
ATOM 699 C CA . PHE A 1 89 ? 6.449 -8.117 -13.002 1.00 90.81 89 PHE A CA 1
ATOM 700 C C . PHE A 1 89 ? 6.356 -7.722 -14.492 1.00 90.81 89 PHE A C 1
ATOM 702 O O . PHE A 1 89 ? 6.670 -8.538 -15.362 1.00 90.81 89 PHE A O 1
ATOM 709 N N . PRO A 1 90 ? 5.921 -6.488 -14.809 1.00 94.31 90 PRO A N 1
ATOM 710 C CA . PRO A 1 90 ? 5.663 -6.066 -16.182 1.00 94.31 90 PRO A CA 1
ATOM 711 C C . PRO A 1 90 ? 6.945 -5.940 -17.016 1.00 94.31 90 PRO A C 1
ATOM 713 O O . PRO A 1 90 ? 7.997 -5.581 -16.482 1.00 94.31 90 PRO A O 1
ATOM 716 N N . PRO A 1 91 ? 6.889 -6.153 -18.342 1.00 94.94 91 PRO A N 1
ATOM 717 C CA . PRO A 1 91 ? 8.037 -5.951 -19.218 1.00 94.94 91 PRO A CA 1
ATOM 718 C C . PRO A 1 91 ? 8.445 -4.472 -19.268 1.00 94.94 91 PRO A C 1
ATOM 720 O O . PRO A 1 91 ? 7.719 -3.619 -19.782 1.00 94.94 91 PRO A O 1
ATOM 723 N N . ILE A 1 92 ? 9.647 -4.167 -18.776 1.00 96.81 92 ILE A N 1
ATOM 724 C CA . ILE A 1 92 ? 10.180 -2.800 -18.762 1.00 96.81 92 ILE A CA 1
ATOM 725 C C . ILE A 1 92 ? 11.021 -2.511 -20.011 1.00 96.81 92 ILE A C 1
ATOM 727 O O . ILE A 1 92 ? 11.552 -3.412 -20.665 1.00 96.81 92 ILE A O 1
ATOM 731 N N . TRP A 1 93 ? 11.164 -1.232 -20.343 1.00 96.25 93 TRP A N 1
ATOM 732 C CA . TRP A 1 93 ? 11.800 -0.768 -21.572 1.00 96.25 93 TRP A CA 1
ATOM 733 C C . TRP A 1 93 ? 12.853 0.293 -21.270 1.00 96.25 93 TRP A C 1
ATOM 735 O O . TRP A 1 93 ? 12.627 1.193 -20.469 1.00 96.25 93 TRP A O 1
ATOM 745 N N . ARG A 1 94 ? 14.001 0.227 -21.944 1.00 95.69 94 ARG A N 1
ATOM 746 C CA . ARG A 1 94 ? 15.059 1.241 -21.863 1.00 95.69 94 ARG A CA 1
ATOM 747 C C . ARG A 1 94 ? 15.084 2.076 -23.138 1.00 95.69 94 ARG A C 1
ATOM 749 O O . ARG A 1 94 ? 15.081 1.513 -24.230 1.00 95.69 94 ARG A O 1
ATOM 756 N N . VAL A 1 95 ? 15.158 3.398 -23.010 1.00 94.94 95 VAL A N 1
ATOM 757 C CA . VAL A 1 95 ? 15.230 4.316 -24.160 1.00 94.94 95 VAL A CA 1
ATOM 758 C C . VAL A 1 95 ? 16.624 4.242 -24.794 1.00 94.94 95 VAL A C 1
ATOM 760 O O . VAL A 1 95 ? 17.610 4.639 -24.171 1.00 94.94 95 VAL A O 1
ATOM 763 N N . ASP A 1 96 ? 16.726 3.737 -26.024 1.00 91.38 96 ASP A N 1
ATOM 764 C CA . ASP A 1 96 ? 17.996 3.443 -26.706 1.00 91.38 96 ASP A CA 1
ATOM 765 C C . ASP A 1 96 ? 18.214 4.364 -27.920 1.00 91.38 96 ASP A C 1
ATOM 767 O O . ASP A 1 96 ? 18.124 3.977 -29.085 1.00 91.38 96 ASP A O 1
ATOM 771 N N . GLY A 1 97 ? 18.445 5.649 -27.642 1.00 87.31 97 GLY A N 1
ATOM 772 C CA . GLY A 1 97 ? 18.589 6.689 -28.664 1.00 87.31 97 GLY A CA 1
ATOM 773 C C . GLY A 1 97 ? 17.311 7.511 -28.843 1.00 87.31 97 GLY A C 1
ATOM 774 O O . GLY A 1 97 ? 16.675 7.874 -27.861 1.00 87.31 97 GLY A O 1
ATOM 775 N N . LYS A 1 98 ? 16.967 7.871 -30.089 1.00 85.31 98 LYS A N 1
ATOM 776 C CA . LYS A 1 98 ? 15.836 8.777 -30.375 1.00 85.31 98 LYS A CA 1
ATOM 777 C C . LYS A 1 98 ? 14.472 8.089 -30.299 1.00 85.31 98 LYS A C 1
ATOM 779 O O . LYS A 1 98 ? 13.633 8.520 -29.525 1.00 85.31 98 LYS A O 1
ATOM 784 N N . THR A 1 99 ? 14.245 7.063 -31.120 1.00 86.88 99 THR A N 1
ATOM 785 C CA . THR A 1 99 ? 12.921 6.438 -31.346 1.00 86.88 99 THR A CA 1
ATOM 786 C C . THR A 1 99 ? 12.817 4.988 -30.869 1.00 86.88 99 THR A C 1
ATOM 788 O O . THR A 1 99 ? 11.738 4.401 -30.918 1.00 86.88 99 THR A O 1
ATOM 791 N N . LEU A 1 100 ? 13.929 4.397 -30.424 1.00 93.12 100 LEU A N 1
ATOM 792 C CA . LEU A 1 100 ? 14.046 2.972 -30.126 1.00 93.12 100 LEU A CA 1
ATOM 793 C C . LEU A 1 100 ? 13.924 2.700 -28.622 1.00 93.12 100 LEU A C 1
ATOM 795 O O . LEU A 1 100 ? 14.489 3.418 -27.796 1.00 93.12 100 LEU A O 1
ATOM 799 N N . LEU A 1 101 ? 13.222 1.623 -28.285 1.00 95.25 101 LEU A N 1
ATOM 800 C CA . LEU A 1 101 ? 13.086 1.074 -26.943 1.00 95.25 101 LEU A CA 1
ATOM 801 C C . LEU A 1 101 ? 13.648 -0.352 -26.926 1.00 95.25 101 LEU A C 1
ATOM 803 O O . LEU A 1 101 ? 13.220 -1.186 -27.723 1.00 95.25 101 LEU A O 1
ATOM 807 N N . GLN A 1 102 ? 14.571 -0.657 -26.015 1.00 95.81 102 GLN A N 1
ATOM 808 C CA . GLN A 1 102 ? 15.074 -2.014 -25.776 1.00 95.81 102 GLN A CA 1
ATOM 809 C C . GLN A 1 102 ? 14.246 -2.690 -24.676 1.00 95.81 102 GLN A C 1
ATOM 811 O O . GLN A 1 102 ? 14.132 -2.137 -23.581 1.00 95.81 102 GLN A O 1
ATOM 816 N N . LYS A 1 103 ? 13.702 -3.886 -24.936 1.00 96.62 103 LYS A N 1
ATOM 817 C CA . LYS A 1 103 ? 12.949 -4.657 -23.937 1.00 96.62 103 LYS A CA 1
ATOM 818 C C . LYS A 1 103 ? 13.889 -5.269 -22.896 1.00 96.62 103 LYS A C 1
ATOM 820 O O . LYS A 1 103 ? 14.961 -5.785 -23.227 1.00 96.62 103 LYS A O 1
ATOM 825 N N . TYR A 1 104 ? 13.451 -5.245 -21.646 1.00 97.12 104 TYR A N 1
ATOM 826 C CA . TYR A 1 104 ? 14.013 -6.005 -20.540 1.00 97.12 104 TYR A CA 1
ATOM 827 C C . TYR A 1 104 ? 12.935 -6.955 -20.006 1.00 97.12 104 TYR A C 1
ATOM 829 O O . TYR A 1 104 ? 11.767 -6.583 -19.899 1.00 97.12 104 TYR A O 1
ATOM 837 N N . GLU A 1 105 ? 13.317 -8.184 -19.669 1.00 95.56 105 GLU A N 1
ATOM 838 C CA . GLU A 1 105 ? 12.389 -9.200 -19.154 1.00 95.56 105 GLU A CA 1
ATOM 839 C C . GLU A 1 105 ? 12.722 -9.596 -17.712 1.00 95.56 105 GLU A C 1
ATOM 841 O O . GLU A 1 105 ? 13.912 -9.664 -17.368 1.00 95.56 105 GLU A O 1
ATOM 846 N N . PRO A 1 106 ? 11.696 -9.860 -16.876 1.00 95.69 106 PRO A N 1
ATOM 847 C CA . PRO A 1 106 ? 11.886 -10.314 -15.508 1.00 95.69 106 PRO A CA 1
ATOM 848 C C . PRO A 1 106 ? 12.477 -11.728 -15.474 1.00 95.69 106 PRO A C 1
ATOM 850 O O . PRO A 1 106 ? 12.138 -12.594 -16.282 1.00 95.69 106 PRO A O 1
ATOM 853 N N . PHE A 1 107 ? 13.346 -11.977 -14.502 1.00 94.50 107 PHE A N 1
ATOM 854 C CA . PHE A 1 107 ? 13.896 -13.288 -14.187 1.00 94.50 107 PHE A CA 1
ATOM 855 C C . PHE A 1 107 ? 14.244 -13.375 -12.697 1.00 94.50 107 PHE A C 1
ATOM 857 O O . PHE A 1 107 ? 14.481 -12.365 -12.033 1.00 94.50 107 PHE A O 1
ATOM 864 N N . ASP A 1 108 ? 14.271 -14.593 -12.171 1.00 93.69 108 ASP A N 1
ATOM 865 C CA . ASP A 1 108 ? 14.597 -14.863 -10.774 1.00 93.69 108 ASP A CA 1
ATOM 866 C C . ASP A 1 108 ? 16.107 -15.051 -10.589 1.00 93.69 108 ASP A C 1
ATOM 868 O O . ASP A 1 108 ? 16.733 -15.873 -11.265 1.00 93.69 108 ASP A O 1
ATOM 872 N N . GLN A 1 109 ? 16.694 -14.327 -9.636 1.00 91.19 109 GLN A N 1
ATOM 873 C CA . GLN A 1 109 ? 18.085 -14.488 -9.223 1.00 91.19 109 GLN A CA 1
ATOM 874 C C . GLN A 1 109 ? 18.175 -14.443 -7.696 1.00 91.19 109 GLN A C 1
ATOM 876 O O . GLN A 1 109 ? 17.795 -13.462 -7.070 1.00 91.19 109 GLN A O 1
ATOM 881 N N . ASN A 1 110 ? 18.672 -15.518 -7.076 1.00 88.38 110 ASN A N 1
ATOM 882 C CA . ASN A 1 110 ? 18.798 -15.657 -5.614 1.00 88.38 110 ASN A CA 1
ATOM 883 C C . ASN A 1 110 ? 17.485 -15.454 -4.814 1.00 88.38 110 ASN A C 1
ATOM 885 O O . ASN A 1 110 ? 17.539 -15.165 -3.623 1.00 88.38 110 ASN A O 1
ATOM 889 N N . GLY A 1 111 ? 16.318 -15.618 -5.451 1.00 86.12 111 GLY A N 1
ATOM 890 C CA . GLY A 1 111 ? 15.004 -15.341 -4.852 1.00 86.12 111 GLY A CA 1
ATOM 891 C C . GLY A 1 111 ? 14.514 -13.896 -5.019 1.00 86.12 111 GLY A C 1
ATOM 892 O O . GLY A 1 111 ? 13.431 -13.570 -4.548 1.00 86.12 111 GLY A O 1
ATOM 893 N N . GLU A 1 112 ? 15.275 -13.040 -5.704 1.00 89.38 112 GLU A N 1
ATOM 894 C CA . GLU A 1 112 ? 14.882 -11.681 -6.077 1.00 89.38 112 GLU A CA 1
ATOM 895 C C . GLU A 1 112 ? 14.508 -11.608 -7.568 1.00 89.38 112 GLU A C 1
ATOM 897 O O . GLU A 1 112 ? 15.142 -12.239 -8.418 1.00 89.38 112 GLU A O 1
ATOM 902 N N . LYS A 1 113 ? 13.476 -10.822 -7.894 1.00 92.00 113 LYS A N 1
ATOM 903 C CA . LYS A 1 113 ? 13.036 -10.564 -9.272 1.00 92.00 113 LYS A CA 1
ATOM 904 C C . LYS A 1 113 ? 13.815 -9.392 -9.859 1.00 92.00 113 LYS A C 1
ATOM 906 O O . LYS A 1 113 ? 13.643 -8.245 -9.445 1.00 92.00 113 LYS A O 1
ATOM 911 N N . LEU A 1 114 ? 14.659 -9.688 -10.840 1.00 95.50 114 LEU A N 1
ATOM 912 C CA . LEU A 1 114 ? 15.490 -8.723 -11.557 1.00 95.50 114 LEU A CA 1
ATOM 913 C C . LEU A 1 114 ? 15.118 -8.695 -13.042 1.00 95.50 114 LEU A C 1
ATOM 915 O O . LEU A 1 114 ? 14.439 -9.584 -13.542 1.00 95.50 114 LEU A O 1
ATOM 919 N N . TYR A 1 115 ? 15.569 -7.671 -13.759 1.00 96.81 115 TYR A N 1
ATOM 920 C CA . TYR A 1 115 ? 15.263 -7.443 -15.169 1.00 96.81 115 TYR A CA 1
ATOM 921 C C . TYR A 1 115 ? 16.543 -7.412 -15.993 1.00 96.81 115 TYR A C 1
ATOM 923 O O . TYR A 1 115 ? 17.456 -6.645 -15.688 1.00 96.81 115 TYR A O 1
ATOM 931 N N . ARG A 1 116 ? 16.609 -8.215 -17.057 1.00 95.75 116 ARG A N 1
ATOM 932 C CA . ARG A 1 116 ? 17.766 -8.287 -17.970 1.00 95.75 116 ARG A CA 1
ATOM 933 C C . ARG A 1 116 ? 17.399 -7.806 -19.366 1.00 95.75 116 ARG A C 1
ATOM 935 O O . ARG A 1 116 ? 16.300 -8.091 -19.838 1.00 95.75 116 ARG A O 1
ATOM 942 N N . ASN A 1 117 ? 18.323 -7.124 -20.040 1.00 94.69 117 ASN A N 1
ATOM 943 C CA . ASN A 1 117 ? 18.145 -6.741 -21.440 1.00 94.69 117 ASN A CA 1
ATOM 944 C C . ASN A 1 117 ? 18.004 -7.977 -22.340 1.00 94.69 117 ASN A C 1
ATOM 946 O O . ASN A 1 117 ? 18.690 -8.981 -22.143 1.00 94.69 117 ASN A O 1
ATOM 950 N N . ILE A 1 118 ? 17.185 -7.867 -23.383 1.00 94.44 118 ILE A N 1
ATOM 951 C CA . ILE A 1 118 ? 17.109 -8.865 -24.454 1.00 94.44 118 ILE A CA 1
ATOM 952 C C . ILE A 1 118 ? 17.208 -8.198 -25.830 1.00 94.44 118 ILE A C 1
ATOM 954 O O . ILE A 1 118 ? 17.110 -6.980 -25.966 1.00 94.44 118 ILE A O 1
ATOM 958 N N . SER A 1 119 ? 17.405 -8.994 -26.882 1.00 92.19 119 SER A N 1
ATOM 959 C CA . SER A 1 119 ? 17.490 -8.519 -28.272 1.00 92.19 119 SER A CA 1
ATOM 960 C C . SER A 1 119 ? 16.120 -8.244 -28.914 1.00 92.19 119 SER A C 1
ATOM 962 O O . SER A 1 119 ? 15.959 -8.413 -30.122 1.00 92.19 119 SER A O 1
ATOM 964 N N . THR A 1 120 ? 15.130 -7.842 -28.117 1.00 94.88 120 THR A N 1
ATOM 965 C CA . THR A 1 120 ? 13.810 -7.401 -28.583 1.00 94.88 120 THR A CA 1
ATOM 966 C C . THR A 1 120 ? 13.735 -5.889 -28.456 1.00 94.88 120 THR A C 1
ATOM 968 O O . THR A 1 120 ? 14.034 -5.332 -27.400 1.00 94.88 120 THR A O 1
ATOM 971 N N . TYR A 1 121 ? 13.316 -5.232 -29.532 1.00 95.12 121 TYR A N 1
ATOM 972 C CA . TYR A 1 121 ? 13.225 -3.781 -29.613 1.00 95.12 121 TYR A CA 1
ATOM 973 C C . TYR A 1 121 ? 11.847 -3.363 -30.123 1.00 95.12 121 TYR A C 1
ATOM 975 O O . TYR A 1 121 ? 11.225 -4.088 -30.899 1.00 95.12 121 TYR A O 1
ATOM 983 N N . SER A 1 122 ? 11.393 -2.185 -29.706 1.00 93.12 122 SER A N 1
ATOM 984 C CA . SER A 1 122 ? 10.171 -1.539 -30.188 1.00 93.12 122 SER A CA 1
ATOM 985 C C . SER A 1 122 ? 10.461 -0.094 -30.594 1.00 93.12 122 SER A C 1
ATOM 987 O O . SER A 1 122 ? 11.438 0.498 -30.137 1.00 93.12 122 SER A O 1
ATOM 989 N N . GLY A 1 123 ? 9.618 0.476 -31.451 1.00 91.06 123 GLY A N 1
ATOM 990 C CA . GLY A 1 123 ? 9.608 1.911 -31.725 1.00 91.06 123 GLY A CA 1
ATOM 991 C C . GLY A 1 123 ? 8.523 2.600 -30.902 1.00 91.06 123 GLY A C 1
ATOM 992 O O . GLY A 1 123 ? 7.393 2.113 -30.862 1.00 91.06 123 GLY A O 1
ATOM 993 N N . TRP A 1 124 ? 8.834 3.741 -30.286 1.00 87.94 124 TRP A N 1
ATOM 994 C CA . TRP A 1 124 ? 7.793 4.658 -29.809 1.00 87.94 124 TRP A CA 1
ATOM 995 C C . TRP A 1 124 ? 7.428 5.658 -30.918 1.00 87.94 124 TRP A C 1
ATOM 997 O O . TRP A 1 124 ? 8.215 5.916 -31.833 1.00 87.94 124 TRP A O 1
ATOM 1007 N N . THR A 1 125 ? 6.227 6.225 -30.843 1.00 86.06 125 THR A N 1
ATOM 1008 C CA . THR A 1 125 ? 5.757 7.307 -31.716 1.00 86.06 125 THR A CA 1
ATOM 1009 C C . THR A 1 125 ? 5.151 8.426 -30.868 1.00 86.06 125 THR A C 1
ATOM 1011 O O . THR A 1 125 ? 4.620 8.156 -29.790 1.00 86.06 125 THR A O 1
ATOM 1014 N N . PRO A 1 126 ? 5.168 9.695 -31.311 1.00 84.19 126 PRO A N 1
ATOM 1015 C CA . PRO A 1 126 ? 4.583 10.786 -30.523 1.00 84.19 126 PRO A CA 1
ATOM 1016 C C . PRO A 1 126 ? 3.116 10.544 -30.141 1.00 84.19 126 PRO A C 1
ATOM 1018 O O . PRO A 1 126 ? 2.710 10.808 -29.012 1.00 84.19 126 PRO A O 1
ATOM 1021 N N . GLN A 1 127 ? 2.377 9.903 -31.050 1.00 84.31 127 GLN A N 1
ATOM 1022 C CA . GLN A 1 127 ? 1.001 9.432 -30.885 1.00 84.31 127 GLN A CA 1
ATOM 1023 C C . GLN A 1 127 ? 0.817 8.481 -29.690 1.00 84.31 127 GLN A C 1
ATOM 1025 O O . GLN A 1 127 ? -0.223 8.527 -29.037 1.00 84.31 127 GLN A O 1
ATOM 1030 N N . ASN A 1 128 ? 1.803 7.622 -29.395 1.00 86.69 128 ASN A N 1
ATOM 1031 C CA . ASN A 1 128 ? 1.735 6.659 -28.295 1.00 86.69 128 ASN A CA 1
ATOM 1032 C C . ASN A 1 128 ? 2.543 7.065 -27.049 1.00 86.69 128 ASN A C 1
ATOM 1034 O O . ASN A 1 128 ? 2.469 6.361 -26.046 1.00 86.69 128 ASN A O 1
ATOM 1038 N N . ARG A 1 129 ? 3.225 8.224 -27.033 1.00 84.62 129 ARG A N 1
ATOM 1039 C CA . ARG A 1 129 ? 4.067 8.665 -25.895 1.00 84.62 129 ARG A CA 1
ATOM 1040 C C . ARG A 1 129 ? 3.350 8.609 -24.534 1.00 84.62 129 ARG A C 1
ATOM 1042 O O . ARG A 1 129 ? 3.975 8.292 -23.530 1.00 84.62 129 ARG A O 1
ATOM 1049 N N . ASN A 1 130 ? 2.045 8.900 -24.512 1.00 87.31 130 ASN A N 1
ATOM 1050 C CA . ASN A 1 130 ? 1.240 9.010 -23.293 1.00 87.31 130 ASN A CA 1
ATOM 1051 C C . ASN A 1 130 ? 0.958 7.646 -22.627 1.00 87.31 130 ASN A C 1
ATOM 1053 O O . ASN A 1 130 ? 0.561 7.624 -21.463 1.00 87.31 130 ASN A O 1
ATOM 1057 N N . ILE A 1 131 ? 1.144 6.521 -23.339 1.00 92.06 131 ILE A N 1
ATOM 1058 C CA . ILE A 1 131 ? 0.951 5.171 -22.773 1.00 92.06 131 ILE A CA 1
ATOM 1059 C C . ILE A 1 131 ? 2.141 4.725 -21.922 1.00 92.06 131 ILE A C 1
ATOM 1061 O O . ILE A 1 131 ? 2.038 3.712 -21.236 1.00 92.06 131 ILE A O 1
ATOM 1065 N N . TYR A 1 132 ? 3.263 5.445 -21.990 1.00 92.75 132 TYR A N 1
ATOM 1066 C CA . TYR A 1 132 ? 4.476 5.135 -21.249 1.00 92.75 132 TYR A CA 1
ATOM 1067 C C . TYR A 1 132 ? 4.572 5.951 -19.961 1.00 92.75 132 TYR A C 1
ATOM 1069 O O . TYR A 1 132 ? 4.153 7.109 -19.897 1.00 92.75 132 TYR A O 1
ATOM 1077 N N . GLU A 1 133 ? 5.182 5.354 -18.946 1.00 92.19 133 GLU A N 1
ATOM 1078 C CA . GLU A 1 133 ? 5.510 5.997 -17.677 1.00 92.19 133 GLU A CA 1
ATOM 1079 C C . GLU A 1 133 ? 6.973 5.758 -17.331 1.00 92.19 133 GLU A C 1
ATOM 1081 O O . GLU A 1 133 ? 7.496 4.676 -17.593 1.00 92.19 133 GLU A O 1
ATOM 1086 N N . LYS A 1 134 ? 7.646 6.758 -16.756 1.00 92.69 134 LYS A N 1
ATOM 1087 C CA . LYS A 1 134 ? 9.037 6.620 -16.318 1.00 92.69 134 LYS A CA 1
ATOM 1088 C C . LYS A 1 134 ? 9.097 5.795 -15.042 1.00 92.69 134 LYS A C 1
ATOM 1090 O O . LYS A 1 134 ? 8.357 6.070 -14.106 1.00 92.69 134 LYS A O 1
ATOM 1095 N N . ILE A 1 135 ? 10.030 4.848 -14.989 1.00 94.50 135 ILE A N 1
ATOM 1096 C CA . ILE A 1 135 ? 10.248 4.014 -13.807 1.00 94.50 135 ILE A CA 1
ATOM 1097 C C . ILE A 1 135 ? 11.637 4.248 -13.190 1.00 94.50 135 ILE A C 1
ATOM 1099 O O . ILE A 1 135 ? 12.625 4.405 -13.919 1.00 94.50 135 ILE A O 1
ATOM 1103 N N . PRO A 1 136 ? 11.749 4.250 -11.852 1.00 93.75 136 PRO A N 1
ATOM 1104 C CA . PRO A 1 136 ? 13.026 4.188 -11.155 1.00 93.75 136 PRO A CA 1
ATOM 1105 C C . PRO A 1 136 ? 13.581 2.756 -11.192 1.00 93.75 136 PRO A C 1
ATOM 1107 O O . PRO A 1 136 ? 12.863 1.772 -10.982 1.00 93.75 136 PRO A O 1
ATOM 1110 N N . VAL A 1 137 ? 14.882 2.631 -11.466 1.00 95.12 137 VAL A N 1
ATOM 1111 C CA . VAL A 1 137 ? 15.587 1.342 -11.480 1.00 95.12 137 VAL A CA 1
ATOM 1112 C C . VAL A 1 137 ? 16.961 1.443 -10.823 1.00 95.12 137 VAL A C 1
ATOM 1114 O O . VAL A 1 137 ? 17.682 2.427 -10.998 1.00 95.12 137 VAL A O 1
ATOM 1117 N N . GLN A 1 138 ? 17.359 0.386 -10.119 1.00 94.75 138 GLN A N 1
ATOM 1118 C CA . GLN A 1 138 ? 18.711 0.211 -9.593 1.00 94.75 138 GLN A CA 1
ATOM 1119 C C . GLN A 1 138 ? 19.528 -0.649 -10.562 1.00 94.75 138 GLN A C 1
ATOM 1121 O O . GLN A 1 138 ? 19.122 -1.762 -10.890 1.00 94.75 138 GLN A O 1
ATOM 1126 N N . PHE A 1 139 ? 20.697 -0.181 -11.000 1.00 94.31 139 PHE A N 1
ATOM 1127 C CA . PHE A 1 139 ? 21.623 -1.014 -11.775 1.00 94.31 139 PHE A CA 1
ATOM 1128 C C . PHE A 1 139 ? 22.338 -2.010 -10.854 1.00 94.31 139 PHE A C 1
ATOM 1130 O O . PHE A 1 139 ? 22.977 -1.601 -9.885 1.00 94.31 139 PHE A O 1
ATOM 1137 N N . ILE A 1 140 ? 22.247 -3.304 -11.175 1.00 93.44 140 ILE A N 1
ATOM 1138 C CA . ILE A 1 140 ? 22.872 -4.402 -10.419 1.00 93.44 140 ILE A CA 1
ATOM 1139 C C . ILE A 1 140 ? 24.127 -4.902 -11.147 1.00 93.44 140 ILE A C 1
ATOM 1141 O O . ILE A 1 140 ? 25.190 -5.037 -10.545 1.00 93.44 140 ILE A O 1
ATOM 1145 N N . VAL A 1 141 ? 24.025 -5.121 -12.463 1.00 93.62 141 VAL A N 1
ATOM 1146 C CA . VAL A 1 141 ? 25.149 -5.499 -13.336 1.00 93.62 141 VAL A CA 1
ATOM 1147 C C . VAL A 1 141 ? 25.099 -4.652 -14.602 1.00 93.62 141 VAL A C 1
ATOM 1149 O O . VAL A 1 141 ? 24.034 -4.465 -15.184 1.00 93.62 141 VAL A O 1
ATOM 1152 N N . GLN A 1 142 ? 26.250 -4.170 -15.067 1.00 90.88 142 GLN A N 1
ATOM 1153 C CA . GLN A 1 142 ? 26.375 -3.515 -16.368 1.00 90.88 142 GLN A CA 1
ATOM 1154 C C . GLN A 1 142 ? 27.664 -3.975 -17.055 1.00 90.88 142 GLN A C 1
ATOM 1156 O O . GLN A 1 142 ? 28.767 -3.576 -16.687 1.00 90.88 142 GLN A O 1
ATOM 1161 N N . SER A 1 143 ? 27.515 -4.835 -18.060 1.00 89.44 143 SER A N 1
ATOM 1162 C CA . SER A 1 143 ? 28.599 -5.351 -18.898 1.00 89.44 143 SER A CA 1
ATOM 1163 C C . SER A 1 143 ? 28.375 -4.973 -20.370 1.00 89.44 143 SER A C 1
ATOM 1165 O O . SER A 1 143 ? 27.456 -4.229 -20.708 1.00 89.44 143 SER A O 1
ATOM 1167 N N . ARG A 1 144 ? 29.214 -5.492 -21.278 1.00 82.69 144 ARG A N 1
ATOM 1168 C CA . ARG A 1 144 ? 29.037 -5.315 -22.733 1.00 82.69 144 ARG A CA 1
ATOM 1169 C C . ARG A 1 144 ? 27.987 -6.240 -23.361 1.00 82.69 144 ARG A C 1
ATOM 1171 O O . ARG A 1 144 ? 27.654 -6.032 -24.522 1.00 82.69 144 ARG A O 1
ATOM 1178 N N . MET A 1 145 ? 27.534 -7.274 -22.650 1.00 81.94 145 MET A N 1
ATOM 1179 C CA . MET A 1 145 ? 26.627 -8.306 -23.183 1.00 81.94 145 MET A CA 1
ATOM 1180 C C . MET A 1 145 ? 25.298 -8.337 -22.424 1.00 81.94 145 MET A C 1
ATOM 1182 O O . MET A 1 145 ? 24.236 -8.416 -23.037 1.00 81.94 145 MET A O 1
ATOM 1186 N N . GLU A 1 146 ? 25.371 -8.209 -21.102 1.00 88.62 146 GLU A N 1
ATOM 1187 C CA . GLU A 1 146 ? 24.232 -8.169 -20.186 1.00 88.62 146 GLU A CA 1
ATOM 1188 C C . GLU A 1 146 ? 24.237 -6.897 -19.324 1.00 88.62 146 GLU A C 1
ATOM 1190 O O . GLU A 1 146 ? 25.283 -6.422 -18.871 1.00 88.62 146 GLU A O 1
ATOM 1195 N N . THR A 1 147 ? 23.052 -6.348 -19.091 1.00 94.44 147 THR A N 1
ATOM 1196 C CA . THR A 1 147 ? 22.739 -5.307 -18.114 1.00 94.44 147 THR A CA 1
ATOM 1197 C 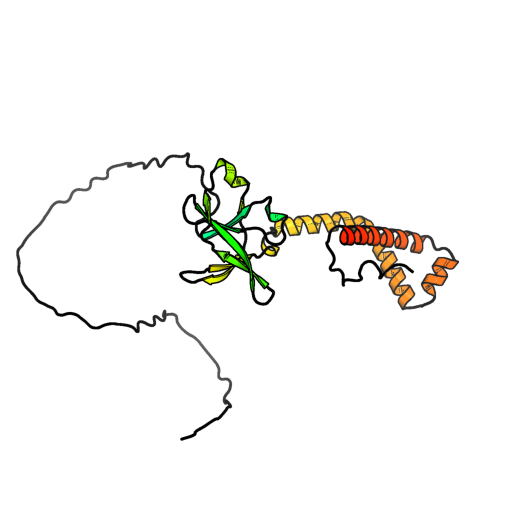C . THR A 1 147 ? 21.538 -5.791 -17.312 1.00 94.44 147 THR A C 1
ATOM 1199 O O . THR A 1 147 ? 20.491 -6.092 -17.887 1.00 94.44 147 THR A O 1
ATOM 1202 N N . ILE A 1 148 ? 21.708 -5.879 -15.995 1.00 95.06 148 ILE A N 1
ATOM 1203 C CA . ILE A 1 148 ? 20.700 -6.344 -15.041 1.00 95.06 148 ILE A CA 1
ATOM 1204 C C . ILE A 1 148 ? 20.319 -5.167 -14.149 1.00 95.06 148 ILE A C 1
ATOM 1206 O O . ILE A 1 148 ? 21.192 -4.527 -13.551 1.00 95.06 148 ILE A O 1
ATOM 1210 N N . VAL A 1 149 ? 19.021 -4.892 -14.049 1.00 96.12 149 VAL A N 1
ATOM 1211 C CA . VAL A 1 149 ? 18.453 -3.840 -13.202 1.00 96.12 149 VAL A CA 1
ATOM 1212 C C . VAL A 1 149 ? 17.356 -4.394 -12.295 1.00 96.12 149 VAL A C 1
ATOM 1214 O O . VAL A 1 149 ? 16.699 -5.378 -12.629 1.00 96.12 149 VAL A O 1
ATOM 1217 N N . LYS A 1 150 ? 17.128 -3.748 -11.155 1.00 95.19 150 LYS A N 1
ATOM 1218 C CA . LYS A 1 150 ? 15.971 -3.971 -10.283 1.00 95.19 150 LYS A CA 1
ATOM 1219 C C . LYS A 1 150 ? 14.972 -2.836 -10.492 1.00 95.19 150 LYS A C 1
ATOM 1221 O O . LYS A 1 150 ? 15.365 -1.674 -10.440 1.00 95.19 150 LYS A O 1
ATOM 1226 N N . PHE A 1 151 ? 13.703 -3.162 -10.720 1.00 94.56 151 PHE A N 1
ATOM 1227 C CA . PHE A 1 151 ? 12.619 -2.180 -10.809 1.00 94.56 151 PHE A CA 1
ATOM 1228 C C . PHE A 1 151 ? 12.168 -1.785 -9.396 1.00 94.56 151 PHE A C 1
ATOM 1230 O O . PHE A 1 151 ? 11.821 -2.646 -8.588 1.00 94.56 151 PHE A O 1
ATOM 1237 N N . LEU A 1 152 ? 12.198 -0.489 -9.085 1.00 91.81 152 LEU A N 1
ATOM 1238 C CA . LEU A 1 152 ? 11.901 0.048 -7.757 1.00 91.81 152 LEU A CA 1
ATOM 1239 C C . LEU A 1 152 ? 10.442 0.531 -7.695 1.00 91.81 152 LEU A C 1
ATOM 1241 O O . LEU A 1 152 ? 10.185 1.717 -7.538 1.00 91.81 152 LEU A O 1
ATOM 1245 N N . ARG A 1 153 ? 9.470 -0.385 -7.841 1.00 87.19 153 ARG A N 1
ATOM 1246 C CA . ARG A 1 153 ? 8.020 -0.069 -7.910 1.00 87.19 153 ARG A CA 1
ATOM 1247 C C . ARG A 1 153 ? 7.539 0.865 -6.782 1.00 87.19 153 ARG A C 1
ATOM 1249 O O . ARG A 1 153 ? 6.675 1.698 -7.017 1.00 87.19 153 ARG A O 1
ATOM 1256 N N . SER A 1 154 ? 8.121 0.762 -5.584 1.00 82.38 154 SER A N 1
ATOM 1257 C CA . SER A 1 154 ? 7.832 1.628 -4.429 1.00 82.38 154 SER A CA 1
ATOM 1258 C C . SER A 1 154 ? 8.242 3.095 -4.611 1.00 82.38 154 SER A C 1
ATOM 1260 O O . SER A 1 154 ? 7.646 3.964 -3.994 1.00 82.38 154 SER A O 1
ATOM 1262 N N . GLU A 1 155 ? 9.237 3.385 -5.450 1.00 84.81 155 GLU A N 1
ATOM 1263 C CA . GLU A 1 155 ? 9.718 4.745 -5.742 1.00 84.81 155 GLU A CA 1
ATOM 1264 C C . GLU A 1 155 ? 8.950 5.408 -6.907 1.00 84.81 155 GLU A C 1
ATOM 1266 O O . GLU A 1 155 ? 9.335 6.482 -7.367 1.00 84.81 155 GLU A O 1
ATOM 1271 N N . MET A 1 156 ? 7.890 4.770 -7.428 1.00 82.69 156 MET A N 1
ATOM 1272 C CA . MET A 1 156 ? 7.019 5.365 -8.455 1.00 82.69 156 MET A CA 1
ATOM 1273 C C . MET A 1 156 ? 5.950 6.303 -7.895 1.00 82.69 156 MET A C 1
ATOM 1275 O O . MET A 1 156 ? 5.443 7.131 -8.646 1.00 82.69 156 MET A O 1
ATOM 1279 N N . VAL A 1 157 ? 5.576 6.154 -6.622 1.00 78.19 157 VAL A N 1
ATOM 1280 C CA . VAL A 1 157 ? 4.563 7.012 -5.997 1.00 78.19 157 VAL A CA 1
ATOM 1281 C C . VAL A 1 157 ? 5.158 8.409 -5.839 1.00 78.19 157 VAL A C 1
ATOM 1283 O O . VAL A 1 157 ? 6.225 8.554 -5.239 1.00 78.19 157 VAL A O 1
ATOM 1286 N N . ASP A 1 158 ? 4.503 9.436 -6.384 1.00 79.19 158 ASP A N 1
ATOM 1287 C CA . ASP A 1 158 ? 4.941 10.811 -6.149 1.00 79.19 158 ASP A CA 1
ATOM 1288 C C . ASP A 1 158 ? 4.712 11.150 -4.662 1.00 79.19 158 ASP A C 1
ATOM 1290 O O . ASP A 1 158 ? 3.594 10.965 -4.170 1.00 79.19 158 ASP A O 1
ATOM 1294 N N . PRO A 1 159 ? 5.716 11.659 -3.921 1.00 78.81 159 PRO A N 1
ATOM 1295 C CA . PRO A 1 159 ? 5.544 12.022 -2.515 1.00 78.81 159 PRO A CA 1
ATOM 1296 C C . PRO A 1 159 ? 4.407 13.024 -2.257 1.00 78.81 159 PRO A C 1
ATOM 1298 O O . PRO A 1 159 ? 3.871 13.059 -1.153 1.00 78.81 159 PRO A O 1
ATOM 1301 N N . ALA A 1 160 ? 4.016 13.834 -3.248 1.00 82.06 160 ALA A N 1
ATOM 1302 C CA . ALA A 1 160 ? 2.852 14.713 -3.150 1.00 82.06 160 ALA A CA 1
ATOM 1303 C C . ALA A 1 160 ? 1.517 13.957 -3.298 1.00 82.06 160 ALA A C 1
ATOM 1305 O O . ALA A 1 160 ? 0.542 14.328 -2.645 1.00 82.06 160 ALA A O 1
ATOM 1306 N N . GLU A 1 161 ? 1.464 12.893 -4.106 1.00 82.69 161 GLU A N 1
ATOM 1307 C CA . GLU A 1 161 ? 0.290 12.015 -4.214 1.00 82.69 161 GLU A CA 1
ATOM 1308 C C . GLU A 1 161 ? 0.142 11.133 -2.964 1.00 82.69 161 GLU A C 1
ATOM 1310 O O . GLU A 1 161 ? -0.965 11.000 -2.441 1.00 82.69 161 GLU A O 1
ATOM 1315 N N . GLU A 1 162 ? 1.250 10.611 -2.422 1.00 81.69 162 GLU A N 1
ATOM 1316 C CA . GLU A 1 162 ? 1.261 9.896 -1.136 1.00 81.69 162 GLU A CA 1
ATOM 1317 C C . GLU A 1 162 ? 0.783 10.805 0.007 1.00 81.69 162 GLU A C 1
ATOM 1319 O O . GLU A 1 162 ? -0.129 10.440 0.752 1.00 81.69 162 GLU A O 1
ATOM 1324 N N . GLN A 1 163 ? 1.328 12.023 0.109 1.00 85.81 163 GLN A N 1
ATOM 1325 C CA . GLN A 1 163 ? 0.919 13.005 1.115 1.00 85.81 163 GLN A CA 1
ATOM 1326 C C . GLN A 1 163 ? -0.566 13.385 0.979 1.00 85.81 163 GLN A C 1
ATOM 1328 O O . GLN A 1 163 ? -1.275 13.429 1.984 1.00 85.81 163 GLN A O 1
ATOM 1333 N N . ALA A 1 164 ? -1.066 13.605 -0.242 1.00 88.56 164 ALA A N 1
ATOM 1334 C CA . ALA A 1 164 ? -2.477 13.915 -0.480 1.00 88.56 164 ALA A CA 1
ATOM 1335 C C . ALA A 1 164 ? -3.408 12.745 -0.105 1.00 88.56 164 ALA A C 1
ATOM 1337 O O . ALA A 1 164 ? -4.466 12.966 0.486 1.00 88.56 164 ALA A O 1
ATOM 1338 N N . PHE A 1 165 ? -3.007 11.501 -0.389 1.00 86.81 165 PHE A N 1
ATOM 1339 C CA . PHE A 1 165 ? -3.745 10.305 0.026 1.00 86.81 165 PHE A CA 1
ATOM 1340 C C . PHE A 1 165 ? -3.774 10.144 1.555 1.00 86.81 165 PHE A C 1
ATOM 1342 O O . PHE A 1 165 ? -4.822 9.832 2.126 1.00 86.81 165 PHE A O 1
ATOM 1349 N N . LEU A 1 166 ? -2.651 10.400 2.235 1.00 88.00 166 LEU A N 1
ATOM 1350 C CA . LEU A 1 166 ? -2.575 10.390 3.698 1.00 88.00 166 LEU A CA 1
ATOM 1351 C C . LEU A 1 166 ? -3.460 11.480 4.318 1.00 88.00 166 LEU A C 1
ATOM 1353 O O . LEU A 1 166 ? -4.221 11.191 5.240 1.00 88.00 166 LEU A O 1
ATOM 1357 N N . GLU A 1 167 ? -3.426 12.706 3.792 1.00 91.88 167 GLU A N 1
ATOM 1358 C CA . GLU A 1 167 ? -4.291 13.802 4.246 1.00 91.88 167 GLU A CA 1
ATOM 1359 C C . GLU A 1 167 ? -5.776 13.505 4.005 1.00 91.88 167 GLU A C 1
ATOM 1361 O O . GLU A 1 167 ? -6.597 13.751 4.891 1.00 91.88 167 GLU A O 1
ATOM 1366 N N . GLN A 1 168 ? -6.145 12.917 2.862 1.00 90.94 168 GLN A N 1
ATOM 1367 C CA . GLN A 1 168 ? -7.517 12.464 2.630 1.00 90.94 168 GLN A CA 1
ATOM 1368 C C . GLN A 1 168 ? -7.930 11.395 3.656 1.00 90.94 168 GLN A C 1
ATOM 1370 O O . GLN A 1 168 ? -8.968 11.538 4.297 1.00 90.94 168 GLN A O 1
ATOM 1375 N N . SER A 1 169 ? -7.101 10.369 3.869 1.00 88.56 169 SER A N 1
ATOM 1376 C CA . SER A 1 169 ? -7.375 9.285 4.824 1.00 88.56 169 SER A CA 1
ATOM 1377 C C . SER A 1 169 ? -7.513 9.785 6.271 1.00 88.56 169 SER A C 1
ATOM 1379 O O . SER A 1 169 ? -8.370 9.306 7.018 1.00 88.56 169 SER A O 1
ATOM 1381 N N . LEU A 1 170 ? -6.731 10.793 6.672 1.00 90.38 170 LEU A N 1
ATOM 1382 C CA . LEU A 1 170 ? -6.882 11.461 7.969 1.00 90.38 170 LEU A CA 1
ATOM 1383 C C . LEU A 1 170 ? -8.217 12.219 8.066 1.00 90.38 170 LEU A C 1
ATOM 1385 O O . LEU A 1 170 ? -8.942 12.049 9.044 1.00 90.38 170 LEU A O 1
ATOM 1389 N N . ASN A 1 171 ? -8.592 12.997 7.047 1.00 91.44 171 ASN A N 1
ATOM 1390 C CA . ASN A 1 171 ? -9.869 13.723 7.028 1.00 91.44 171 ASN A CA 1
ATOM 1391 C C . ASN A 1 171 ? -11.087 12.777 7.032 1.00 91.44 171 ASN A C 1
ATOM 1393 O O . ASN A 1 171 ? -12.024 12.981 7.806 1.00 91.44 171 ASN A O 1
ATOM 1397 N N . ASP A 1 172 ? -11.049 11.701 6.240 1.00 90.38 172 ASP A N 1
ATOM 1398 C CA . ASP A 1 172 ? -12.100 10.675 6.171 1.00 90.38 172 ASP A CA 1
ATOM 1399 C C . ASP A 1 172 ? -12.284 9.919 7.502 1.00 90.38 172 ASP A C 1
ATOM 1401 O O . ASP A 1 172 ? -13.340 9.322 7.740 1.00 90.38 172 ASP A O 1
ATOM 1405 N N . THR A 1 173 ? -11.280 9.943 8.387 1.00 90.88 173 THR A N 1
ATOM 1406 C CA . THR A 1 173 ? -11.291 9.223 9.670 1.00 90.88 173 THR A CA 1
ATOM 1407 C C . THR A 1 173 ? -11.410 10.118 10.904 1.00 90.88 173 THR A C 1
ATOM 1409 O O . THR A 1 173 ? -11.851 9.626 11.943 1.00 90.88 173 THR A O 1
ATOM 1412 N N . ALA A 1 174 ? -11.148 11.425 10.794 1.00 94.06 174 ALA A N 1
ATOM 1413 C CA . ALA A 1 174 ? -11.257 12.397 11.887 1.00 94.06 174 ALA A CA 1
ATOM 1414 C C . ALA A 1 174 ? -12.636 12.400 12.579 1.00 94.06 174 ALA A C 1
ATOM 1416 O O . ALA A 1 174 ? -12.723 12.543 13.795 1.00 94.06 174 ALA A O 1
ATOM 1417 N N . LYS A 1 175 ? -13.718 12.140 11.830 1.00 94.12 175 LYS A N 1
ATOM 1418 C CA . LYS A 1 175 ? -15.092 11.984 12.357 1.00 94.12 175 LYS A CA 1
ATOM 1419 C C . LYS A 1 175 ? -15.272 10.874 13.409 1.00 94.12 175 LYS A C 1
ATOM 1421 O O . LYS A 1 175 ? -16.309 10.839 14.062 1.00 94.12 175 LYS A O 1
ATOM 1426 N N . TYR A 1 176 ? -14.305 9.968 13.563 1.00 95.12 176 TYR A N 1
ATOM 1427 C CA . TYR A 1 176 ? -14.331 8.896 14.563 1.00 95.12 176 TYR A CA 1
ATOM 1428 C C . TYR A 1 176 ? -13.471 9.198 15.801 1.00 95.12 176 TYR A C 1
ATOM 1430 O O . TYR A 1 176 ? -13.379 8.339 16.673 1.00 95.12 176 TYR A O 1
ATOM 1438 N N . GLN A 1 177 ? -12.853 10.383 15.904 1.00 95.31 177 GLN A N 1
ATOM 1439 C CA . GLN A 1 177 ? -11.924 10.730 16.989 1.00 95.31 177 GLN A CA 1
ATOM 1440 C C . GLN A 1 177 ? -12.530 10.508 18.385 1.00 95.31 177 GLN A C 1
ATOM 1442 O O . GLN A 1 177 ? -11.950 9.775 19.181 1.00 95.31 177 GLN A O 1
ATOM 1447 N N . ASP A 1 178 ? -13.714 11.062 18.649 1.00 95.94 178 ASP A N 1
ATOM 1448 C CA . ASP A 1 178 ? -14.388 10.959 19.952 1.00 95.94 178 ASP A CA 1
ATOM 1449 C C . ASP A 1 178 ? -14.747 9.498 20.293 1.00 95.94 178 ASP A C 1
ATOM 1451 O O . ASP A 1 178 ? -14.556 9.041 21.420 1.00 95.94 178 ASP A O 1
ATOM 1455 N N . ASN A 1 179 ? -15.178 8.729 19.284 1.00 96.75 179 ASN A N 1
ATOM 1456 C CA . ASN A 1 179 ? -15.498 7.303 19.423 1.00 96.75 179 ASN A CA 1
ATOM 1457 C C . ASN A 1 179 ? -14.236 6.498 19.764 1.00 96.75 179 ASN A C 1
ATOM 1459 O O . ASN A 1 179 ? -14.270 5.587 20.588 1.00 96.75 179 ASN A O 1
ATOM 1463 N N . PHE A 1 180 ? -13.105 6.857 19.149 1.00 96.44 180 PHE A N 1
ATOM 1464 C CA . PHE A 1 180 ? -11.817 6.228 19.404 1.00 96.44 180 PHE A CA 1
ATOM 1465 C C . PHE A 1 180 ? -11.255 6.599 20.782 1.00 96.44 180 PHE A C 1
ATOM 1467 O O . PHE A 1 180 ? -10.620 5.758 21.414 1.00 96.44 180 PHE A O 1
ATOM 1474 N N . GLU A 1 181 ? -11.519 7.807 21.293 1.00 97.00 181 GLU A N 1
ATOM 1475 C CA . GLU A 1 181 ? -11.176 8.158 22.675 1.00 97.00 181 GLU A CA 1
ATOM 1476 C C . GLU A 1 181 ? -11.935 7.266 23.666 1.00 97.00 181 GLU A C 1
ATOM 1478 O O . GLU A 1 181 ? -11.302 6.634 24.512 1.00 97.00 181 GLU A O 1
ATOM 1483 N N . VAL A 1 182 ? -13.258 7.127 23.515 1.00 97.50 182 VAL A N 1
ATOM 1484 C CA . VAL A 1 182 ? -14.070 6.239 24.369 1.00 97.50 182 VAL A CA 1
ATOM 1485 C C . VAL A 1 182 ? -13.641 4.776 24.219 1.00 97.50 182 VAL A C 1
ATOM 1487 O O . VAL A 1 182 ? -13.498 4.084 25.220 1.00 97.50 182 VAL A O 1
ATOM 1490 N N . TYR A 1 183 ? -13.335 4.303 23.007 1.00 97.25 183 TYR A N 1
ATOM 1491 C CA . TYR A 1 183 ? -12.807 2.951 22.779 1.00 97.25 183 TYR A CA 1
ATOM 1492 C C . TYR A 1 183 ? -11.462 2.711 23.496 1.00 97.25 183 TYR A C 1
ATOM 1494 O O . TYR A 1 183 ? -11.277 1.683 24.149 1.00 97.25 183 TYR A O 1
ATOM 1502 N N . ILE A 1 184 ? -10.533 3.673 23.455 1.00 97.25 184 ILE A N 1
ATOM 1503 C CA . ILE A 1 184 ? -9.266 3.594 24.199 1.00 97.25 184 ILE A CA 1
ATOM 1504 C C . ILE A 1 184 ? -9.506 3.645 25.717 1.00 97.25 184 ILE A C 1
ATOM 1506 O O . ILE A 1 184 ? -8.865 2.888 26.447 1.00 97.25 184 ILE A O 1
ATOM 1510 N N . GLN A 1 185 ? -10.446 4.463 26.202 1.00 96.75 185 GLN A N 1
ATOM 1511 C CA . GLN A 1 185 ? -10.858 4.460 27.612 1.00 96.75 185 GLN A CA 1
ATOM 1512 C C . GLN A 1 185 ? -11.420 3.085 28.025 1.00 96.75 185 GLN A C 1
ATOM 1514 O O . GLN A 1 185 ? -10.991 2.548 29.045 1.00 96.75 185 GLN A O 1
ATOM 1519 N N . THR A 1 186 ? -12.283 2.464 27.211 1.00 96.75 186 THR A N 1
ATOM 1520 C CA . THR A 1 186 ? -12.823 1.106 27.423 1.00 96.75 186 THR A CA 1
ATOM 1521 C C . THR A 1 186 ? -11.708 0.064 27.551 1.00 96.75 186 THR A C 1
ATOM 1523 O O . THR A 1 186 ? -11.704 -0.726 28.498 1.00 96.75 186 THR A O 1
ATOM 1526 N N . LEU A 1 187 ? -10.729 0.076 26.637 1.00 96.8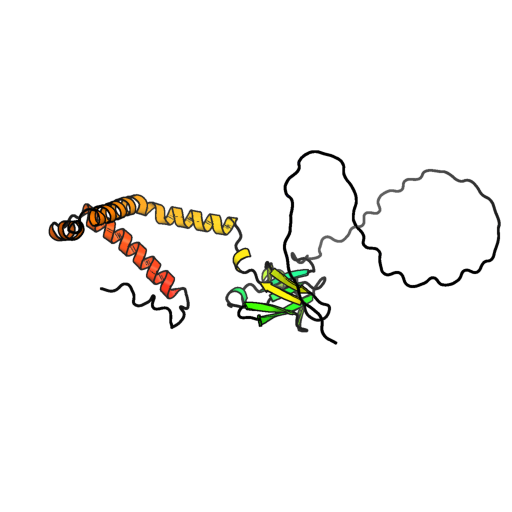1 187 LEU A N 1
ATOM 1527 C CA . LEU A 1 187 ? -9.590 -0.849 26.673 1.00 96.81 187 LEU A CA 1
ATOM 1528 C C . LEU A 1 187 ? -8.691 -0.636 27.901 1.00 96.81 187 LEU A C 1
ATOM 1530 O O . LEU A 1 187 ? -8.197 -1.609 28.470 1.00 96.81 187 LEU A O 1
ATOM 1534 N N . ILE A 1 188 ? -8.486 0.614 28.327 1.00 97.56 188 ILE A N 1
ATOM 1535 C CA . ILE A 1 188 ? -7.717 0.932 29.538 1.00 97.56 188 ILE A CA 1
ATOM 1536 C C . ILE A 1 188 ? -8.464 0.454 30.788 1.00 97.56 188 ILE A C 1
ATOM 1538 O O . ILE A 1 188 ? -7.854 -0.197 31.633 1.00 97.56 188 ILE A O 1
ATOM 1542 N N . SER A 1 189 ? -9.772 0.704 30.892 1.00 96.75 189 SER A N 1
ATOM 1543 C CA . SER A 1 189 ? -10.593 0.227 32.011 1.00 96.75 189 SER A CA 1
ATOM 1544 C C . SER A 1 189 ? -10.576 -1.300 32.117 1.00 96.75 189 SER A C 1
ATOM 1546 O O . SER A 1 189 ? -10.302 -1.818 33.194 1.00 96.75 189 SER A O 1
ATOM 1548 N N . GLN A 1 190 ? -10.727 -2.026 31.002 1.00 96.62 190 GLN A N 1
ATOM 1549 C CA . GLN A 1 190 ? -10.634 -3.494 30.973 1.00 96.62 190 GLN A CA 1
ATOM 1550 C C . GLN A 1 190 ? -9.232 -4.040 31.323 1.00 96.62 190 GLN A C 1
ATOM 1552 O O . GLN A 1 190 ? -9.095 -5.177 31.778 1.00 96.62 190 GLN A O 1
ATOM 1557 N N . ALA A 1 191 ? -8.174 -3.254 31.105 1.00 97.31 191 ALA A N 1
ATOM 1558 C CA . ALA A 1 191 ? -6.812 -3.608 31.507 1.00 97.31 191 ALA A CA 1
ATOM 1559 C C . ALA A 1 191 ? -6.522 -3.319 32.995 1.00 97.31 191 ALA A C 1
ATOM 1561 O O . ALA A 1 191 ? -5.548 -3.846 33.538 1.00 97.31 191 ALA A O 1
ATOM 1562 N N . LEU A 1 192 ? -7.343 -2.487 33.647 1.00 97.69 192 LEU A N 1
ATOM 1563 C CA . LEU A 1 192 ? -7.258 -2.153 35.072 1.00 97.69 192 LEU A CA 1
ATOM 1564 C C . LEU A 1 192 ? -8.197 -3.018 35.930 1.00 97.69 192 LEU A C 1
ATOM 1566 O O . LEU A 1 192 ? -7.808 -3.410 37.029 1.00 97.69 192 LEU A O 1
ATOM 1570 N N . ASP A 1 193 ? -9.383 -3.354 35.417 1.00 97.31 193 ASP A N 1
ATOM 1571 C CA . ASP A 1 193 ? -10.318 -4.319 35.998 1.00 97.31 193 ASP A CA 1
ATOM 1572 C C . ASP A 1 193 ? -10.816 -5.293 34.920 1.00 97.31 193 ASP A C 1
ATOM 1574 O O . ASP A 1 193 ? -11.441 -4.900 33.936 1.00 97.31 193 ASP A O 1
ATOM 1578 N N . SER A 1 194 ? -10.569 -6.590 35.121 1.00 95.62 194 SER A N 1
ATOM 1579 C CA . SER A 1 194 ? -10.970 -7.641 34.182 1.00 95.62 194 SER A CA 1
ATOM 1580 C C . SER A 1 194 ? -12.484 -7.832 34.054 1.00 95.62 194 SER A C 1
ATOM 1582 O O . SER A 1 194 ? -12.921 -8.496 33.111 1.00 95.62 194 SER A O 1
ATOM 1584 N N . ASN A 1 195 ? -13.275 -7.301 34.989 1.00 96.00 195 ASN A N 1
ATOM 1585 C CA . ASN A 1 195 ? -14.732 -7.401 34.981 1.00 96.00 195 ASN A CA 1
ATOM 1586 C C . ASN A 1 195 ? -15.405 -6.248 34.225 1.00 96.00 195 ASN A C 1
ATOM 1588 O O . ASN A 1 195 ? -16.577 -6.382 33.879 1.00 96.00 195 ASN A O 1
ATOM 1592 N N . PHE A 1 196 ? -14.692 -5.153 33.934 1.00 97.50 196 PHE A N 1
ATOM 1593 C CA . PHE A 1 196 ? -15.276 -3.912 33.411 1.00 97.50 196 PHE A CA 1
ATOM 1594 C C . PHE A 1 196 ? -16.162 -4.123 32.171 1.00 97.50 196 PHE A C 1
ATOM 1596 O O . PHE A 1 196 ? -17.297 -3.649 32.139 1.00 97.50 196 PHE A O 1
ATOM 1603 N N . LEU A 1 197 ? -15.698 -4.892 31.176 1.00 95.38 197 LEU A N 1
ATOM 1604 C CA . LEU A 1 197 ? -16.509 -5.231 30.001 1.00 95.38 197 LEU A CA 1
ATOM 1605 C C . LEU A 1 197 ? -17.782 -6.000 30.382 1.00 95.38 197 LEU A C 1
ATOM 1607 O O . LEU A 1 197 ? -18.858 -5.701 29.871 1.00 95.38 197 LEU A O 1
ATOM 1611 N N . ALA A 1 198 ? -17.680 -6.979 31.284 1.00 95.56 198 ALA A N 1
ATOM 1612 C CA . ALA A 1 198 ? -18.831 -7.763 31.726 1.00 95.56 198 ALA A CA 1
ATOM 1613 C C . ALA A 1 198 ? -19.864 -6.900 32.471 1.00 95.56 198 ALA A C 1
ATOM 1615 O O . ALA A 1 198 ? -21.063 -7.139 32.330 1.00 95.56 198 ALA A O 1
ATOM 1616 N N . GLU A 1 199 ? -19.413 -5.882 33.205 1.00 96.88 199 GLU A N 1
ATOM 1617 C CA . GLU A 1 199 ? -20.269 -4.913 33.891 1.00 96.88 199 GLU A CA 1
ATOM 1618 C C . GLU A 1 199 ? -20.990 -3.997 32.887 1.00 96.88 199 GLU A C 1
ATOM 1620 O O . GLU A 1 199 ? -22.222 -3.988 32.880 1.00 96.88 199 GLU A O 1
ATOM 1625 N N . ILE A 1 200 ? -20.290 -3.344 31.944 1.00 96.12 200 ILE A N 1
ATOM 1626 C CA . ILE A 1 200 ? -20.962 -2.485 30.942 1.00 96.12 200 ILE A CA 1
ATOM 1627 C C . ILE A 1 200 ? -21.910 -3.267 30.014 1.00 96.12 200 ILE A C 1
ATOM 1629 O O . ILE A 1 200 ? -22.945 -2.733 29.612 1.00 96.12 200 ILE A O 1
ATOM 1633 N N . PHE A 1 201 ? -21.624 -4.542 29.711 1.00 94.25 201 PHE A N 1
ATOM 1634 C CA . PHE A 1 201 ? -22.545 -5.413 28.967 1.00 94.25 201 PHE A CA 1
ATOM 1635 C C . PHE A 1 201 ? -23.767 -5.838 29.799 1.00 94.25 201 PHE A C 1
ATOM 1637 O O . PHE A 1 201 ? -24.861 -5.971 29.243 1.00 94.25 201 PHE A O 1
ATOM 1644 N N . ALA A 1 202 ? -23.611 -6.054 31.109 1.00 96.00 202 ALA A N 1
ATOM 1645 C CA . ALA A 1 202 ? -24.709 -6.437 31.999 1.00 96.00 202 ALA A CA 1
ATOM 1646 C C . ALA A 1 202 ? -25.642 -5.258 32.317 1.00 96.00 202 ALA A C 1
ATOM 1648 O O . ALA A 1 202 ? -26.865 -5.422 32.295 1.00 96.00 202 ALA A O 1
ATOM 1649 N N . GLU A 1 203 ? -25.079 -4.075 32.572 1.00 95.19 203 GLU A N 1
ATOM 1650 C CA . GLU A 1 203 ? -25.831 -2.840 32.832 1.00 95.19 203 GLU A CA 1
ATOM 1651 C C . GLU A 1 203 ? -26.375 -2.192 31.549 1.00 95.19 203 GLU A C 1
ATOM 1653 O O . GLU A 1 203 ? -27.345 -1.437 31.609 1.00 95.19 203 GLU A O 1
ATOM 1658 N N . LYS A 1 204 ? -25.816 -2.563 30.386 1.00 92.31 204 LYS A N 1
ATOM 1659 C CA . LYS A 1 204 ? -26.084 -1.985 29.059 1.00 92.31 204 LYS A CA 1
ATOM 1660 C C . LYS A 1 204 ? -25.748 -0.498 28.997 1.00 92.31 204 LYS A C 1
ATOM 1662 O O . LYS A 1 204 ? -26.592 0.320 28.632 1.00 92.31 204 LYS A O 1
ATOM 1667 N N . ASP A 1 205 ? -24.508 -0.156 29.335 1.00 95.75 205 ASP A N 1
ATOM 1668 C CA . ASP A 1 205 ? -24.042 1.223 29.220 1.00 95.75 205 ASP A CA 1
ATOM 1669 C C . ASP A 1 205 ? -23.905 1.626 27.741 1.00 95.75 205 ASP A C 1
ATOM 1671 O O . ASP A 1 205 ? -22.890 1.387 27.081 1.00 95.75 205 ASP A O 1
ATOM 1675 N N . GLU A 1 206 ? -24.963 2.245 27.215 1.00 93.75 206 GLU A N 1
ATOM 1676 C CA . GLU A 1 206 ? -25.034 2.755 25.848 1.00 93.75 206 GLU A CA 1
ATOM 1677 C C . GLU A 1 206 ? -23.893 3.729 25.509 1.00 93.75 206 GLU A C 1
ATOM 1679 O O . GLU A 1 206 ? -23.495 3.784 24.346 1.00 93.75 206 GLU A O 1
ATOM 1684 N N . TYR A 1 207 ? -23.319 4.449 26.486 1.00 95.31 207 TYR A N 1
ATOM 1685 C CA . TYR A 1 207 ? -22.210 5.371 26.234 1.00 95.31 207 TYR A CA 1
ATOM 1686 C C . TYR A 1 207 ? -20.949 4.627 25.786 1.00 95.31 207 TYR A C 1
ATOM 1688 O O . TYR A 1 207 ? -20.351 4.994 24.774 1.00 95.31 207 TYR A O 1
ATOM 1696 N N . PHE A 1 208 ? -20.560 3.554 26.477 1.00 95.44 208 PHE A N 1
ATOM 1697 C CA . PHE A 1 208 ? -19.425 2.743 26.033 1.00 95.44 208 PHE A CA 1
ATOM 1698 C C . PHE A 1 208 ? -19.794 1.890 24.816 1.00 95.44 208 PHE A C 1
ATOM 1700 O O . PHE A 1 208 ? -19.059 1.882 23.828 1.00 95.44 208 PHE A O 1
ATOM 1707 N N . LEU A 1 209 ? -20.942 1.206 24.853 1.00 94.94 209 LEU A N 1
ATOM 1708 C CA . LEU A 1 209 ? -21.301 0.206 23.844 1.00 94.94 209 LEU A CA 1
ATOM 1709 C C . LEU A 1 209 ? -21.484 0.801 22.438 1.00 94.94 209 LEU A C 1
ATOM 1711 O O . LEU A 1 209 ? -20.974 0.222 21.482 1.00 94.94 209 LEU A O 1
ATOM 1715 N N . GLN A 1 210 ? -22.127 1.968 22.295 1.00 96.12 210 GLN A N 1
ATOM 1716 C CA . GLN A 1 210 ? -22.327 2.592 20.976 1.00 96.12 210 GLN A CA 1
ATOM 1717 C C . GLN A 1 210 ? -21.004 3.076 20.357 1.00 96.12 210 GLN A C 1
ATOM 1719 O O . GLN A 1 210 ? -20.780 2.898 19.161 1.00 96.12 210 GLN A O 1
ATOM 1724 N N . ASN A 1 211 ? -20.098 3.646 21.161 1.00 95.44 211 ASN A N 1
ATOM 1725 C CA . ASN A 1 211 ? -18.788 4.089 20.673 1.00 95.44 211 ASN A CA 1
ATOM 1726 C C . ASN A 1 211 ? -17.890 2.901 20.280 1.00 95.44 211 ASN A C 1
ATOM 1728 O O . ASN A 1 211 ? -17.174 2.980 19.281 1.00 95.44 211 ASN A O 1
ATOM 1732 N N . VAL A 1 212 ? -17.952 1.788 21.024 1.00 94.88 212 VAL A N 1
ATOM 1733 C CA . VAL A 1 212 ? -17.243 0.544 20.678 1.00 94.88 212 VAL A CA 1
ATOM 1734 C C . VAL A 1 212 ? -17.783 -0.049 19.372 1.00 94.88 212 VAL A C 1
ATOM 1736 O O . VAL A 1 212 ? -16.996 -0.292 18.460 1.00 94.88 212 VAL A O 1
ATOM 1739 N N . GLU A 1 213 ? -19.107 -0.183 19.223 1.00 95.06 213 GLU A N 1
ATOM 1740 C CA . GLU A 1 213 ? -19.743 -0.727 18.010 1.00 95.06 213 GLU A CA 1
ATOM 1741 C C . GLU A 1 213 ? -19.354 0.056 16.740 1.00 95.06 213 GLU A C 1
ATOM 1743 O O . GLU A 1 213 ? -19.072 -0.540 15.698 1.00 95.06 213 GLU A O 1
ATOM 1748 N N . VAL A 1 214 ? -19.256 1.390 16.824 1.00 96.44 214 VAL A N 1
ATOM 1749 C CA . VAL A 1 214 ? -18.804 2.240 15.707 1.00 96.44 214 VAL A CA 1
ATOM 1750 C C . VAL A 1 214 ? -17.349 1.956 15.314 1.00 96.44 214 VAL A C 1
ATOM 1752 O O . VAL A 1 214 ? -17.041 1.899 14.118 1.00 96.44 214 VAL A O 1
ATOM 1755 N N . ILE A 1 215 ? -16.445 1.771 16.281 1.00 96.00 215 ILE A N 1
ATOM 1756 C CA . ILE A 1 215 ? -15.029 1.480 16.003 1.00 96.00 215 ILE A CA 1
ATOM 1757 C C . ILE A 1 215 ? -14.842 0.052 15.477 1.00 96.00 215 ILE A C 1
ATOM 1759 O O . ILE A 1 215 ? -14.088 -0.140 14.517 1.00 96.00 215 ILE A O 1
ATOM 1763 N N . ASP A 1 216 ? -15.565 -0.925 16.021 1.00 94.62 216 ASP A N 1
ATOM 1764 C CA . ASP A 1 216 ? -15.534 -2.312 15.550 1.00 94.62 216 ASP A CA 1
ATOM 1765 C C . ASP A 1 216 ? -16.064 -2.422 14.113 1.00 94.62 216 ASP A C 1
ATOM 1767 O O . ASP A 1 216 ? -15.401 -3.011 13.257 1.00 94.62 216 ASP A O 1
ATOM 1771 N N . ALA A 1 217 ? -17.187 -1.768 13.791 1.00 94.69 217 ALA A N 1
ATOM 1772 C CA . ALA A 1 217 ? -17.745 -1.752 12.437 1.00 94.69 217 ALA A CA 1
ATOM 1773 C C . ALA A 1 217 ? -16.780 -1.138 11.402 1.00 94.69 217 ALA A C 1
ATOM 1775 O O . ALA A 1 217 ? -16.600 -1.683 10.310 1.00 94.69 217 ALA A O 1
ATOM 1776 N N . VAL A 1 218 ? -16.112 -0.029 11.745 1.00 93.75 218 VAL A N 1
ATOM 1777 C CA . VAL A 1 218 ? -15.105 0.617 10.880 1.00 93.75 218 VAL A CA 1
ATOM 1778 C C . VAL A 1 218 ? -13.838 -0.235 10.745 1.00 93.75 218 VAL A C 1
ATOM 1780 O O . VAL A 1 218 ? -13.195 -0.227 9.692 1.00 93.75 218 VAL A O 1
ATOM 1783 N N . THR A 1 219 ? -13.468 -0.978 11.788 1.00 92.38 219 THR A N 1
ATOM 1784 C CA . THR A 1 219 ? -12.324 -1.900 11.768 1.00 92.38 219 THR A CA 1
ATOM 1785 C C . THR A 1 219 ? -12.618 -3.114 10.887 1.00 92.38 219 THR A C 1
ATOM 1787 O O . THR A 1 219 ? -11.794 -3.475 10.043 1.00 92.38 219 THR A O 1
ATOM 1790 N N . GLU A 1 220 ? -13.815 -3.689 11.002 1.00 92.44 220 GLU A N 1
ATOM 1791 C CA . GLU A 1 220 ? -14.269 -4.829 10.205 1.00 92.44 220 GLU A CA 1
ATOM 1792 C C . GLU A 1 220 ? -14.449 -4.467 8.721 1.00 92.44 220 GLU A C 1
ATOM 1794 O O . GLU A 1 220 ? -13.991 -5.213 7.854 1.00 92.44 220 GLU A O 1
ATOM 1799 N N . GLU A 1 221 ? -14.998 -3.288 8.397 1.00 92.88 221 GLU A N 1
ATOM 1800 C CA . GLU A 1 221 ? -15.083 -2.796 7.011 1.00 92.88 221 GLU A CA 1
ATOM 1801 C C . GLU A 1 221 ? -13.694 -2.748 6.349 1.00 92.88 221 GLU A C 1
ATOM 1803 O O . GLU A 1 221 ? -13.492 -3.259 5.241 1.00 92.88 221 GLU A O 1
ATOM 1808 N N . ARG A 1 222 ? -12.697 -2.194 7.055 1.00 90.81 222 ARG A N 1
ATOM 1809 C CA . ARG A 1 222 ? -11.307 -2.142 6.578 1.00 90.81 222 ARG A CA 1
ATOM 1810 C C . ARG A 1 222 ? -10.685 -3.530 6.477 1.00 90.81 222 ARG A C 1
ATOM 1812 O O . ARG A 1 222 ? -9.979 -3.788 5.503 1.00 90.81 222 ARG A O 1
ATOM 1819 N N . ARG A 1 223 ? -10.954 -4.429 7.432 1.00 88.12 223 ARG A N 1
ATOM 1820 C CA . ARG A 1 223 ? -10.476 -5.819 7.401 1.00 88.12 223 ARG A CA 1
ATOM 1821 C C . ARG A 1 223 ? -11.011 -6.550 6.170 1.00 88.12 223 ARG A C 1
ATOM 1823 O O . ARG A 1 223 ? -10.223 -7.135 5.434 1.00 88.12 223 ARG A O 1
ATOM 1830 N N . VAL A 1 224 ? -12.314 -6.467 5.895 1.00 89.38 224 VAL A N 1
ATOM 1831 C CA . VAL A 1 224 ? -12.941 -7.076 4.709 1.00 89.38 224 VAL A CA 1
ATOM 1832 C C . VAL A 1 224 ? -12.363 -6.493 3.417 1.00 89.38 224 VAL A C 1
ATOM 1834 O O . VAL A 1 224 ? -12.008 -7.252 2.513 1.00 89.38 224 VAL A O 1
ATOM 1837 N N . ARG A 1 225 ? -12.189 -5.168 3.335 1.00 89.62 225 ARG A N 1
ATOM 1838 C CA . ARG A 1 225 ? -11.567 -4.506 2.173 1.00 89.62 225 ARG A CA 1
ATOM 1839 C C . ARG A 1 225 ? -10.122 -4.959 1.951 1.00 89.62 225 ARG A C 1
ATOM 1841 O O . ARG A 1 225 ? -9.757 -5.276 0.826 1.00 89.62 225 ARG A O 1
ATOM 1848 N N . LEU A 1 226 ? -9.313 -5.051 3.007 1.00 87.38 226 LEU A N 1
ATOM 1849 C CA . LEU A 1 226 ? -7.919 -5.501 2.921 1.00 87.38 226 LEU A CA 1
ATOM 1850 C C . LEU A 1 226 ? -7.810 -6.994 2.561 1.00 87.38 226 LEU A C 1
ATOM 1852 O O . LEU A 1 226 ? -6.961 -7.380 1.760 1.00 87.38 226 LEU A O 1
ATOM 1856 N N . VAL A 1 227 ? -8.681 -7.838 3.121 1.00 86.31 227 VAL A N 1
ATOM 1857 C CA . VAL A 1 227 ? -8.693 -9.286 2.851 1.00 86.31 227 VAL A CA 1
ATOM 1858 C C . VAL A 1 227 ? -9.183 -9.608 1.435 1.00 86.31 227 VAL A C 1
ATOM 1860 O O . VAL A 1 227 ? -8.748 -10.605 0.869 1.00 86.31 227 VAL A O 1
ATOM 1863 N N . THR A 1 228 ? -10.038 -8.770 0.840 1.00 86.19 228 THR A N 1
ATOM 1864 C CA . THR A 1 228 ? -10.532 -8.952 -0.540 1.00 86.19 228 THR A CA 1
ATOM 1865 C C . THR A 1 228 ? -9.680 -8.270 -1.616 1.00 86.19 228 THR A C 1
ATOM 1867 O O . THR A 1 228 ? -9.747 -8.683 -2.769 1.00 86.19 228 THR A O 1
ATOM 1870 N N . ALA A 1 229 ? -8.865 -7.265 -1.272 1.00 83.00 229 ALA A N 1
ATOM 1871 C CA . ALA A 1 229 ? -8.018 -6.535 -2.224 1.00 83.00 229 ALA A CA 1
ATOM 1872 C C . ALA A 1 229 ? -6.618 -7.146 -2.460 1.00 83.00 229 ALA A C 1
ATOM 1874 O O . ALA A 1 229 ? -5.855 -6.606 -3.259 1.00 83.00 229 ALA A O 1
ATOM 1875 N N . VAL A 1 230 ? -6.253 -8.225 -1.758 1.00 82.69 230 VAL A N 1
ATOM 1876 C CA . VAL A 1 230 ? -4.904 -8.819 -1.787 1.00 82.69 230 VAL A CA 1
ATOM 1877 C C . VAL A 1 230 ? -4.991 -10.339 -1.942 1.00 82.69 230 VAL A C 1
ATOM 1879 O O . VAL A 1 230 ? -5.706 -10.999 -1.189 1.00 82.69 230 VAL A O 1
ATOM 1882 N N . ASP A 1 231 ? -4.218 -10.906 -2.871 1.00 76.50 231 ASP A N 1
ATOM 1883 C CA . ASP A 1 231 ? -4.037 -12.356 -3.005 1.00 76.50 231 ASP A CA 1
ATOM 1884 C C . ASP A 1 231 ? -3.134 -12.894 -1.881 1.00 76.50 231 ASP A C 1
ATOM 1886 O O . ASP A 1 231 ? -1.906 -12.941 -1.983 1.00 76.50 231 ASP A O 1
ATOM 1890 N N . TRP A 1 232 ? -3.751 -13.290 -0.767 1.00 77.69 232 TRP A N 1
ATOM 1891 C CA . TRP A 1 232 ? -3.035 -13.831 0.388 1.00 77.69 232 TRP A CA 1
ATOM 1892 C C . TRP A 1 232 ? -2.400 -15.202 0.085 1.00 77.69 232 TRP A C 1
ATOM 1894 O O . TRP A 1 232 ? -3.077 -16.092 -0.444 1.00 77.69 232 TRP A O 1
ATOM 1904 N N . PRO A 1 233 ? -1.126 -15.435 0.467 1.00 79.94 233 PRO A N 1
ATOM 1905 C CA . PRO A 1 233 ? -0.510 -16.756 0.380 1.00 79.94 233 PRO A CA 1
ATOM 1906 C C . PRO A 1 233 ? -1.328 -17.806 1.138 1.00 79.94 233 PRO A C 1
ATOM 1908 O O . PRO A 1 233 ? -1.828 -17.540 2.228 1.00 79.94 233 PRO A O 1
ATOM 1911 N N . LYS A 1 234 ? -1.429 -19.024 0.596 1.00 69.88 234 LYS A N 1
ATOM 1912 C CA . LYS A 1 234 ? -2.308 -20.085 1.134 1.00 69.88 234 LYS A CA 1
ATOM 1913 C C . LYS A 1 234 ? -1.948 -20.551 2.549 1.00 69.88 234 LYS A C 1
ATOM 1915 O O . LYS A 1 234 ? -2.810 -21.075 3.245 1.00 69.88 234 LYS A O 1
ATOM 1920 N N . ASP A 1 235 ? -0.709 -20.319 2.973 1.00 70.06 235 ASP A N 1
ATOM 1921 C CA . ASP A 1 235 ? -0.217 -20.614 4.323 1.00 70.06 235 ASP A CA 1
ATOM 1922 C C . ASP A 1 235 ? -0.500 -19.467 5.324 1.00 70.06 235 ASP A C 1
ATOM 1924 O O . ASP A 1 235 ? -0.194 -19.569 6.512 1.00 70.06 235 ASP A O 1
ATOM 1928 N N . CYS A 1 236 ? -1.075 -18.349 4.864 1.00 62.47 236 CYS A N 1
ATOM 1929 C CA . CYS A 1 236 ? -1.333 -17.150 5.656 1.00 62.47 236 CYS A CA 1
ATOM 1930 C C . CYS A 1 236 ? -2.748 -17.182 6.266 1.00 62.47 236 CYS A C 1
ATOM 1932 O O . CYS A 1 236 ? 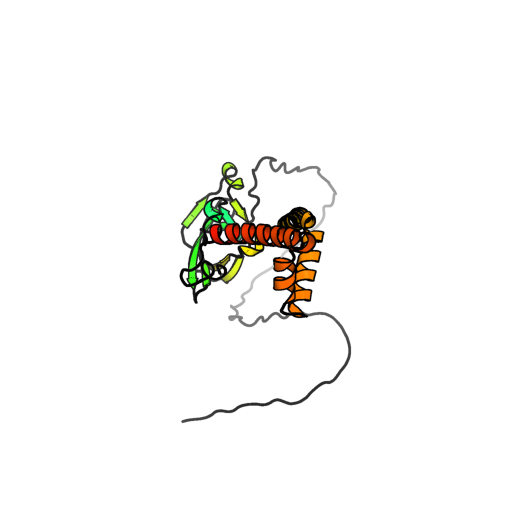-3.725 -16.750 5.657 1.00 62.47 236 CYS A O 1
ATOM 1934 N N . SER A 1 237 ? -2.862 -17.684 7.500 1.00 58.66 237 SER A N 1
ATOM 1935 C CA . SER A 1 237 ? -4.141 -17.961 8.188 1.00 58.66 237 SER A CA 1
ATOM 1936 C C . SER A 1 237 ? -4.931 -16.722 8.672 1.00 58.66 237 SER A C 1
ATOM 1938 O O . SER A 1 237 ? -5.652 -16.787 9.666 1.00 58.66 237 SER A O 1
ATOM 1940 N N . ILE A 1 238 ? -4.827 -15.583 7.980 1.00 60.81 238 ILE A N 1
ATOM 1941 C CA . ILE A 1 238 ? -5.490 -14.309 8.331 1.00 60.81 238 ILE A CA 1
ATOM 1942 C C . ILE A 1 238 ? -7.022 -14.380 8.174 1.00 60.81 238 ILE A C 1
ATOM 1944 O O . ILE A 1 238 ? -7.754 -13.630 8.816 1.00 60.81 238 ILE A O 1
ATOM 1948 N N . GLN A 1 239 ? -7.535 -15.321 7.376 1.00 54.38 239 GLN A N 1
ATOM 1949 C CA . GLN A 1 239 ? -8.978 -15.533 7.217 1.00 54.38 239 GLN A CA 1
ATOM 1950 C C . GLN A 1 239 ? -9.653 -16.222 8.421 1.00 54.38 239 GLN A C 1
ATOM 1952 O O . GLN A 1 239 ? -10.879 -16.271 8.457 1.00 54.38 239 GLN A O 1
ATOM 1957 N N . SER A 1 240 ? -8.899 -16.757 9.393 1.00 51.44 240 SER A N 1
ATOM 1958 C CA . SER A 1 240 ? -9.443 -17.621 10.458 1.00 51.44 240 SER A CA 1
ATOM 1959 C C . SER A 1 240 ? -9.257 -17.107 11.890 1.00 51.44 240 SER A C 1
ATOM 1961 O O . SER A 1 240 ? -9.611 -17.817 12.826 1.00 51.44 240 SER A O 1
ATOM 1963 N N . SER A 1 241 ? -8.636 -15.942 12.095 1.00 47.44 241 SER A N 1
ATOM 1964 C CA . SER A 1 241 ? -8.076 -15.559 13.403 1.00 47.44 241 SER A CA 1
ATOM 1965 C C . SER A 1 241 ? -8.942 -14.637 14.274 1.00 47.44 241 SER A C 1
ATOM 1967 O O . SER A 1 241 ? -8.532 -14.343 15.392 1.00 47.44 241 SER A O 1
ATOM 1969 N N . VAL A 1 242 ? -10.110 -14.179 13.803 1.00 51.56 242 VAL A N 1
ATOM 1970 C CA . VAL A 1 242 ? -11.045 -13.335 14.581 1.00 51.56 242 VAL A CA 1
ATOM 1971 C C . VAL A 1 242 ? -12.494 -13.746 14.280 1.00 51.56 242 VAL A C 1
ATOM 1973 O O . VAL A 1 242 ? -13.127 -13.178 13.394 1.00 51.56 242 VAL A O 1
ATOM 1976 N N . ALA A 1 243 ? -12.990 -14.786 14.962 1.00 36.59 243 ALA A N 1
ATOM 1977 C CA . ALA A 1 243 ? -14.383 -15.252 14.864 1.00 36.59 243 ALA A CA 1
ATOM 1978 C C . ALA A 1 243 ? -14.783 -16.197 16.024 1.00 36.59 243 ALA A C 1
ATOM 1980 O O . ALA A 1 243 ? -15.130 -17.358 15.796 1.00 36.59 243 ALA A O 1
ATOM 1981 N N . THR A 1 244 ? -14.712 -15.733 17.275 1.00 34.22 244 THR A N 1
ATOM 1982 C CA . THR A 1 244 ? -15.424 -16.296 18.447 1.00 34.22 244 THR A CA 1
ATOM 1983 C C . THR A 1 244 ? -15.561 -15.202 19.494 1.00 34.22 244 THR A C 1
ATOM 1985 O O . THR A 1 244 ? -14.527 -14.546 19.740 1.00 34.22 244 THR A O 1
#

Secondary structure (DSSP, 8-state):
--------------------------------PPPPPP---------------------------TT----SS-TT-EEEETTGGGSSS--EEEE-SSSEEEEEEEEEETTEEEEEEEEEEEE--GGGGGGEEEE-EEEEEE-SS-EEEEE-GGGGS-HHHHHHHHHHHHHHHHTTHHHHHHHHHHHHHHHH-TTHHHHHHHHT-HHHHHHHHHHHHHHHHHHHHHHHSS---TT-GGGGSS--

Solvent-accessible surface area (backbone atoms only — not comparable to full-atom values): 16147 Å² total; per-residue (Å²): 136,90,86,80,90,83,84,88,87,90,79,86,82,91,83,85,85,81,89,86,91,82,88,80,88,86,77,87,90,83,85,82,82,83,88,83,86,89,85,89,86,81,82,89,87,85,90,84,85,89,85,86,81,93,77,88,80,82,86,85,76,80,82,79,64,96,75,76,71,73,71,97,71,54,63,74,41,40,32,34,45,62,76,44,70,78,46,96,72,50,67,35,30,34,30,61,57,91,51,37,29,36,36,24,44,70,46,80,53,100,88,41,76,34,30,35,63,52,101,48,72,48,74,69,48,70,92,54,52,81,49,50,42,81,48,50,65,45,84,77,44,81,64,98,87,52,42,32,31,34,75,39,73,82,69,59,64,51,71,68,57,54,49,50,51,52,52,48,54,48,61,77,46,54,88,45,50,71,34,49,52,52,38,50,50,52,55,50,45,37,74,76,36,84,54,46,62,60,48,43,64,70,74,57,42,60,75,60,52,53,28,38,51,54,52,51,53,56,51,49,54,51,48,54,50,56,62,72,74,46,92,70,60,92,88,58,68,77,91,72,75,85,86,129

Organism: NCBI:txid1464854

pLDDT: mean 73.96, std 25.95, range [28.45, 97.69]

Mean predicted aligned error: 18.21 Å

InterPro domains:
  IPR025451 Domain of unknown function DUF4211 [PF13926] (139-235)

Sequence (244 aa):
CDCGKSYHPGCCSLQSSQKLKKRSTWKCDDCRPPSAVRNEKSSKRTGGPKRGRRMIRPDEEEVTNDGDEYFPFKSGEFIVVKADLQEEFPPIWRVDGKTLLQKYEPFDQNGEKLYRNISTYSGWTPQNRNIYEKIPVQFIVQSRMETIVKFLRSEMVDPAEEQAFLEQSLNDTAKYQDNFEVYIQTLISQALDSNFLAEIFAEKDEYFLQNVEVIDAVTEERRVRLVTAVDWPKDCSIQSSVAT

Foldseek 3Di:
DDDDDDDDDDDDDDDDDDDDDDDDDDDPPPDDDDDDDDDDDDDDDDDDDDDDDDDDDDDPPPPPDDDPLAQPDDQQFKKFFQVQVVPPFGWIWGRHPGFKTWTWGWDDDPNDTKTKTDPDMDGDDSVCSVRMDTWDWAWDDDDPPMTIIDTPSVVRDDVVNVVVVVVVVCVVCVVLVVLVVLVVVQVVVCVVPVCSVVVCVVVVVVVSPVSNVVVVVVVVVVLVVVVVVDDDDPVDCSVPDDDD